Protein AF-A0A2M7D9F2-F1 (afdb_monomer)

Mean predicted aligned error: 5.34 Å

Solvent-accessible surface area (backbone atoms only — not comparable to full-atom values): 12764 Å² total; per-residue (Å²): 115,69,67,64,42,54,51,47,35,51,53,48,51,50,45,58,68,69,54,60,48,73,40,50,39,66,60,46,35,52,52,25,60,78,77,51,82,59,44,85,48,82,63,43,67,34,53,38,48,34,56,54,39,43,52,50,41,46,77,74,67,62,55,49,74,24,64,70,47,88,92,47,68,39,52,26,25,62,97,50,44,33,32,58,41,50,36,53,40,34,47,97,82,68,45,81,42,52,68,38,75,61,58,44,48,68,46,51,54,48,40,24,71,78,56,64,17,43,34,38,41,34,38,32,23,46,54,40,65,32,83,85,41,60,54,57,54,52,52,47,61,74,68,47,82,76,51,69,69,55,53,52,37,57,76,65,71,55,82,74,78,79,43,65,39,31,32,40,45,43,34,39,42,27,37,52,40,63,45,72,64,57,55,52,48,26,46,74,74,64,29,27,48,80,38,60,70,84,39,60,42,101,81,72,44,79,34,75,36,22,35,27,36,28,75,87,60,60,60,68,92,36,52,56,32,74,51,68,54,73,92,125

Radius of gyration: 18.07 Å; Cα contacts (8 Å, |Δi|>4): 416; chains: 1; bounding box: 44×48×51 Å

Structure (mmCIF, N/CA/C/O backbone):
data_AF-A0A2M7D9F2-F1
#
_entry.id   AF-A0A2M7D9F2-F1
#
loop_
_atom_site.group_PDB
_atom_site.id
_atom_site.type_symbol
_atom_site.label_atom_id
_atom_site.label_alt_id
_atom_site.label_comp_id
_atom_site.label_asym_id
_atom_site.label_entity_id
_atom_site.label_seq_id
_atom_site.pdbx_PDB_ins_code
_atom_site.Cartn_x
_atom_site.Cartn_y
_atom_site.Cartn_z
_atom_site.occupancy
_atom_site.B_iso_or_equiv
_atom_site.auth_seq_id
_atom_site.auth_comp_id
_atom_site.auth_asym_id
_atom_site.auth_atom_id
_atom_site.pdbx_PDB_model_num
ATOM 1 N N . MET A 1 1 ? -12.277 2.177 22.819 1.00 54.94 1 MET A N 1
ATOM 2 C CA . MET A 1 1 ? -12.355 2.731 21.444 1.00 54.94 1 MET A CA 1
ATOM 3 C C . MET A 1 1 ? -11.338 3.843 21.170 1.00 54.94 1 MET A C 1
ATOM 5 O O . MET A 1 1 ? -10.837 3.862 20.056 1.00 54.94 1 MET A O 1
ATOM 9 N N . ALA A 1 2 ? -10.990 4.716 22.130 1.00 61.41 2 ALA A N 1
ATOM 10 C CA . ALA A 1 2 ? -9.950 5.744 21.933 1.00 61.41 2 ALA A CA 1
ATOM 11 C C . ALA A 1 2 ? -8.564 5.197 21.492 1.00 61.41 2 ALA A C 1
ATOM 13 O O . ALA A 1 2 ? -8.038 5.724 20.514 1.00 61.41 2 ALA A O 1
ATOM 14 N N . PRO A 1 3 ? -8.037 4.082 22.054 1.00 85.00 3 PRO A N 1
ATOM 15 C CA . PRO A 1 3 ? -6.694 3.597 21.698 1.00 85.00 3 PRO A CA 1
ATOM 16 C C . PRO A 1 3 ? -6.545 3.168 20.230 1.00 85.00 3 PRO A C 1
ATOM 18 O O . PRO A 1 3 ? -5.572 3.522 19.578 1.00 85.00 3 PRO A O 1
ATOM 21 N N . LEU A 1 4 ? -7.550 2.471 19.679 1.00 90.81 4 LEU A N 1
ATOM 22 C CA . LEU A 1 4 ? -7.555 2.031 18.277 1.00 90.81 4 LEU A CA 1
ATOM 23 C C . LEU A 1 4 ? -7.483 3.213 17.309 1.00 90.81 4 LEU A C 1
ATOM 25 O O . LEU A 1 4 ? -6.714 3.201 16.352 1.00 90.81 4 LEU A O 1
ATOM 29 N N . LYS A 1 5 ? -8.329 4.223 17.532 1.00 91.50 5 LYS A N 1
ATOM 30 C CA . LYS A 1 5 ? -8.384 5.382 16.644 1.00 91.50 5 LYS A CA 1
ATOM 31 C C . LYS A 1 5 ? -7.070 6.1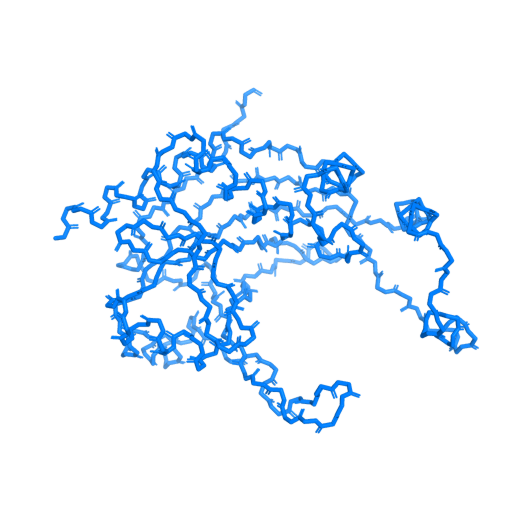59 16.708 1.00 91.50 5 LYS A C 1
ATOM 33 O O . LYS A 1 5 ? -6.518 6.469 15.662 1.00 91.50 5 LYS A O 1
ATOM 38 N N . GLU A 1 6 ? -6.549 6.407 17.906 1.00 94.75 6 GLU A N 1
ATOM 39 C CA . GLU A 1 6 ? -5.275 7.109 18.100 1.00 94.75 6 GLU A CA 1
ATOM 40 C C . GLU A 1 6 ? -4.099 6.391 17.423 1.00 94.75 6 GLU A C 1
ATOM 42 O O . GLU A 1 6 ? -3.310 7.033 16.728 1.00 94.75 6 GLU A O 1
ATOM 47 N N . GLU A 1 7 ? -4.004 5.065 17.562 1.00 95.62 7 GLU A N 1
ATOM 48 C CA . GLU A 1 7 ? -2.969 4.270 16.896 1.00 95.62 7 GLU A CA 1
ATOM 49 C C . GLU A 1 7 ? -3.060 4.374 15.370 1.00 95.62 7 GLU A C 1
ATOM 51 O O . GLU A 1 7 ? -2.068 4.687 14.707 1.00 95.62 7 GLU A O 1
ATOM 56 N N . LEU A 1 8 ? -4.246 4.150 14.798 1.00 96.81 8 LEU A N 1
ATOM 57 C CA . LEU A 1 8 ? -4.423 4.183 13.346 1.00 96.81 8 LEU A CA 1
ATOM 58 C C . LEU A 1 8 ? -4.213 5.593 12.778 1.00 96.81 8 LEU A C 1
ATOM 60 O O . LEU A 1 8 ? -3.597 5.739 11.724 1.00 96.81 8 LEU A O 1
ATOM 64 N N . GLU A 1 9 ? -4.640 6.644 13.482 1.00 96.94 9 GLU A N 1
ATOM 65 C CA . GLU A 1 9 ? -4.326 8.025 13.100 1.00 96.94 9 GLU A CA 1
ATOM 66 C C . GLU A 1 9 ? -2.817 8.296 13.136 1.00 96.94 9 GLU A C 1
ATOM 68 O O . GLU A 1 9 ? -2.288 8.963 12.243 1.00 96.94 9 GLU A O 1
ATOM 73 N N . LYS A 1 10 ? -2.098 7.766 14.133 1.00 97.56 10 LYS A N 1
ATOM 74 C CA . LYS A 1 10 ? -0.644 7.924 14.234 1.00 97.56 10 LYS A CA 1
ATOM 75 C C . LYS A 1 10 ? 0.081 7.226 13.085 1.00 97.56 10 LYS A C 1
ATOM 77 O O . LYS A 1 10 ? 0.948 7.851 12.471 1.00 97.56 10 LYS A O 1
ATOM 82 N N . ILE A 1 11 ? -0.313 5.994 12.752 1.00 97.88 11 ILE A N 1
ATOM 83 C CA . ILE A 1 11 ? 0.186 5.260 11.577 1.00 97.88 11 ILE A CA 1
ATOM 84 C C . ILE A 1 11 ? -0.031 6.099 10.314 1.00 97.88 11 ILE A C 1
ATOM 86 O O . ILE A 1 11 ? 0.911 6.359 9.565 1.00 97.88 11 ILE A O 1
ATOM 90 N N . GLY A 1 12 ? -1.256 6.588 10.112 1.00 97.94 12 GLY A N 1
ATOM 91 C CA . GLY A 1 12 ? -1.616 7.379 8.940 1.00 97.94 12 GLY A CA 1
ATOM 92 C C . GLY A 1 12 ? -0.807 8.660 8.800 1.00 97.94 12 GLY A C 1
ATOM 93 O O . GLY A 1 12 ? -0.307 8.949 7.715 1.00 97.94 12 GLY A O 1
ATOM 94 N N . ARG A 1 13 ? -0.613 9.398 9.897 1.00 98.00 13 ARG A N 1
ATOM 95 C CA . ARG A 1 13 ? 0.199 10.624 9.908 1.00 98.00 13 ARG A CA 1
ATOM 96 C C . ARG A 1 13 ? 1.662 10.357 9.576 1.00 98.00 13 ARG A C 1
ATOM 98 O O . ARG A 1 13 ? 2.234 11.112 8.798 1.00 98.00 13 ARG A O 1
ATOM 105 N N . ILE A 1 14 ? 2.255 9.295 10.122 1.00 98.12 14 ILE A N 1
ATOM 106 C CA . ILE A 1 14 ? 3.657 8.951 9.847 1.00 98.12 14 ILE A CA 1
ATOM 107 C C . ILE A 1 14 ? 3.837 8.562 8.384 1.00 98.12 14 ILE A C 1
ATOM 109 O O . ILE A 1 14 ? 4.732 9.085 7.726 1.00 98.12 14 ILE A O 1
ATOM 113 N N . LEU A 1 15 ? 2.977 7.689 7.853 1.00 98.00 15 LEU A N 1
ATOM 114 C CA . LEU A 1 15 ? 3.045 7.295 6.446 1.00 98.00 15 LEU A CA 1
ATOM 115 C C . LEU A 1 15 ? 2.843 8.505 5.527 1.00 98.00 15 LEU A C 1
ATOM 117 O O . LEU A 1 15 ? 3.608 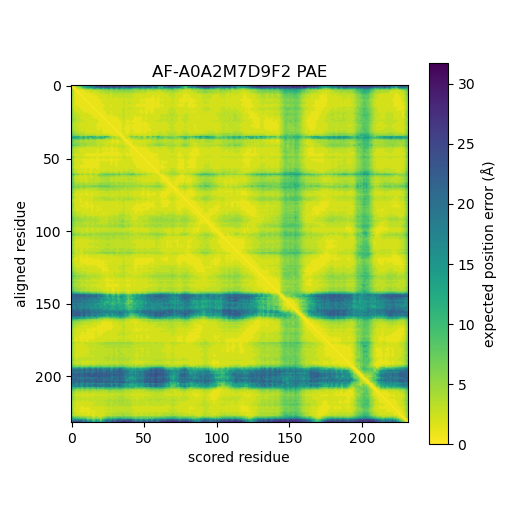8.701 4.585 1.00 98.00 15 LEU A O 1
ATOM 121 N N . LEU A 1 16 ? 1.870 9.364 5.842 1.00 97.44 16 LEU A N 1
ATOM 122 C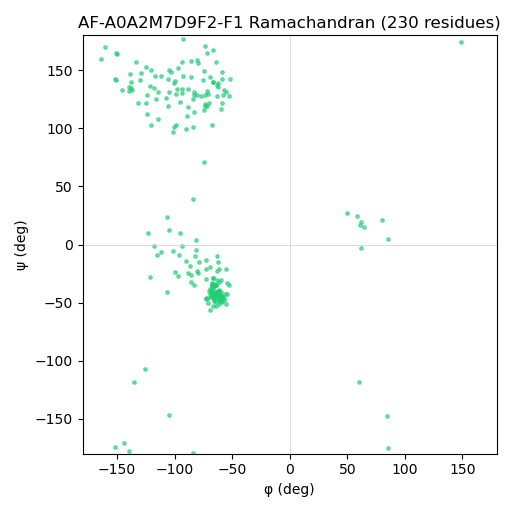 CA . LEU A 1 16 ? 1.613 10.579 5.077 1.00 97.44 16 LEU A CA 1
ATOM 123 C C . LEU A 1 16 ? 2.781 11.568 5.134 1.00 97.44 16 LEU A C 1
ATOM 125 O O . LEU A 1 16 ? 3.041 12.238 4.143 1.00 97.44 16 LEU A O 1
ATOM 129 N N . GLU A 1 17 ? 3.497 11.669 6.252 1.00 97.00 17 GLU A N 1
ATOM 130 C CA . GLU A 1 17 ? 4.692 12.507 6.382 1.00 97.00 17 GLU A CA 1
ATOM 131 C C . GLU A 1 17 ? 5.870 11.920 5.589 1.00 97.00 17 GLU A C 1
ATOM 133 O O . GLU A 1 17 ? 6.493 12.627 4.795 1.00 97.00 17 GLU A O 1
ATOM 138 N N . LYS A 1 18 ? 6.155 10.625 5.777 1.00 97.19 18 LYS A N 1
ATOM 139 C CA . LYS A 1 18 ? 7.399 9.980 5.333 1.00 97.19 18 LYS A CA 1
ATOM 140 C C . LYS A 1 18 ? 7.412 9.537 3.882 1.00 97.19 18 LYS A C 1
ATOM 142 O O . LYS A 1 18 ? 8.465 9.614 3.258 1.00 97.19 18 LYS A O 1
ATOM 147 N N . ILE A 1 19 ? 6.285 9.084 3.340 1.00 97.25 19 ILE A N 1
ATOM 148 C CA . ILE A 1 19 ? 6.231 8.637 1.946 1.00 97.25 19 ILE A CA 1
ATOM 149 C C . ILE A 1 19 ? 6.378 9.865 1.034 1.00 97.25 19 ILE A C 1
ATOM 151 O O . ILE A 1 19 ? 5.575 10.797 1.167 1.00 97.25 19 ILE A O 1
ATOM 155 N N . PRO A 1 20 ? 7.379 9.921 0.132 1.00 96.75 20 PRO A N 1
ATOM 156 C CA . PRO A 1 20 ? 7.540 11.046 -0.784 1.00 96.75 20 PRO A CA 1
ATOM 157 C C . PRO A 1 20 ? 6.304 11.231 -1.662 1.00 96.75 20 PRO A C 1
ATOM 159 O O . PRO A 1 20 ? 5.620 10.266 -1.995 1.00 96.75 20 PRO A O 1
ATOM 162 N N . LYS A 1 21 ? 6.015 12.480 -2.043 1.00 96.56 21 LYS A N 1
ATOM 163 C CA . LYS A 1 21 ? 4.892 12.770 -2.940 1.00 96.56 21 LYS A CA 1
ATOM 164 C C . LYS A 1 21 ? 5.149 12.199 -4.338 1.00 96.56 21 LYS A C 1
ATOM 166 O O . LYS A 1 21 ? 4.342 11.428 -4.834 1.00 96.56 21 LYS A O 1
ATOM 171 N N . HIS A 1 22 ? 6.295 12.524 -4.930 1.00 97.81 22 HIS A N 1
ATOM 172 C CA . HIS A 1 22 ? 6.730 11.909 -6.178 1.00 97.81 22 HIS A CA 1
ATOM 173 C C . HIS A 1 22 ? 7.524 10.637 -5.875 1.00 97.81 22 HIS A C 1
ATOM 175 O O . HIS A 1 22 ? 8.575 10.691 -5.236 1.00 97.81 22 HIS A O 1
ATOM 181 N N . LEU A 1 23 ? 7.027 9.493 -6.336 1.00 97.94 23 LEU A N 1
ATOM 182 C CA . LEU A 1 23 ? 7.706 8.205 -6.256 1.00 97.94 23 LEU A CA 1
ATOM 183 C C . LEU A 1 23 ? 8.329 7.898 -7.618 1.00 97.94 23 LEU A C 1
ATOM 185 O O . LEU A 1 23 ? 7.656 7.387 -8.517 1.00 97.94 23 LEU A O 1
ATOM 189 N N . ASN A 1 24 ? 9.618 8.198 -7.779 1.00 98.25 24 ASN A N 1
ATOM 190 C CA . ASN A 1 24 ? 10.353 7.813 -8.976 1.00 98.25 24 ASN A CA 1
ATOM 191 C C . ASN A 1 24 ? 10.642 6.306 -8.947 1.00 98.25 24 ASN A C 1
ATOM 193 O O . ASN A 1 24 ? 11.324 5.808 -8.050 1.00 98.25 24 ASN A O 1
ATOM 197 N N . GLY A 1 25 ? 10.174 5.561 -9.949 1.00 97.50 25 GLY A N 1
ATOM 198 C CA . GLY A 1 25 ? 10.284 4.105 -9.944 1.00 97.50 25 GLY A CA 1
ATOM 199 C C . GLY A 1 25 ? 11.723 3.596 -9.912 1.00 97.50 25 GLY A C 1
ATOM 200 O O . GLY A 1 25 ? 11.974 2.541 -9.329 1.00 97.50 25 GLY A O 1
ATOM 201 N N . LYS A 1 26 ? 12.687 4.312 -10.513 1.00 97.81 26 LYS A N 1
ATOM 202 C CA . LYS A 1 26 ? 14.093 3.873 -10.504 1.00 97.81 26 LYS A CA 1
ATOM 203 C C . LYS A 1 26 ? 14.686 4.027 -9.112 1.00 97.81 26 LYS A C 1
ATOM 205 O O . LYS A 1 26 ? 15.307 3.092 -8.615 1.00 97.81 26 LYS A O 1
ATOM 210 N N . GLU A 1 27 ? 14.443 5.170 -8.482 1.00 98.19 27 GLU A N 1
ATOM 211 C CA . GLU A 1 27 ? 14.897 5.464 -7.122 1.00 98.19 27 GLU A CA 1
ATOM 212 C C . GLU A 1 27 ? 14.266 4.504 -6.111 1.00 98.19 27 GLU A C 1
ATOM 214 O O . GLU A 1 27 ? 14.985 3.887 -5.330 1.00 98.19 27 GLU A O 1
ATOM 219 N N . CYS A 1 28 ? 12.951 4.273 -6.191 1.00 97.81 28 CYS A N 1
ATOM 220 C CA . CYS A 1 28 ? 12.257 3.313 -5.333 1.00 97.81 28 CYS A CA 1
ATOM 221 C C . CYS A 1 28 ? 12.809 1.888 -5.498 1.00 97.81 28 CYS A C 1
ATOM 223 O O . CYS A 1 28 ? 13.047 1.199 -4.507 1.00 97.81 28 CYS A O 1
ATOM 225 N N . VAL A 1 29 ? 13.045 1.434 -6.736 1.00 97.81 29 VAL A N 1
ATOM 226 C CA . VAL A 1 29 ? 13.622 0.104 -7.005 1.00 97.81 29 VAL A CA 1
ATOM 227 C C . VAL A 1 29 ? 15.056 -0.013 -6.490 1.00 97.81 29 VAL A C 1
ATOM 229 O O . VAL A 1 29 ? 15.407 -1.060 -5.951 1.00 97.81 29 VAL A O 1
ATOM 232 N N . LEU A 1 30 ? 15.884 1.025 -6.632 1.00 97.69 30 LEU A N 1
ATOM 233 C CA . LEU A 1 30 ? 17.244 1.028 -6.087 1.00 97.69 30 LEU A CA 1
ATOM 234 C C . LEU A 1 30 ? 17.232 1.023 -4.557 1.00 97.69 30 LEU A C 1
ATOM 236 O O . LEU A 1 30 ? 17.920 0.203 -3.954 1.00 97.69 30 LEU A O 1
ATOM 240 N N . TRP A 1 31 ? 16.370 1.832 -3.940 1.00 97.62 31 TRP A N 1
ATOM 241 C CA . TRP A 1 31 ? 16.180 1.831 -2.494 1.00 97.62 31 TRP A CA 1
ATOM 242 C C . TRP A 1 31 ? 15.775 0.442 -1.980 1.00 97.62 31 TRP A C 1
ATOM 244 O O . TRP A 1 31 ? 16.401 -0.078 -1.055 1.00 97.62 31 TRP A O 1
ATOM 254 N N . MET A 1 32 ? 14.797 -0.211 -2.627 1.00 96.88 32 MET A N 1
ATOM 255 C CA . MET A 1 32 ? 14.389 -1.583 -2.289 1.00 96.88 32 MET A CA 1
ATOM 256 C C . MET A 1 32 ? 15.483 -2.613 -2.586 1.00 96.88 32 MET A C 1
ATOM 258 O O . MET A 1 32 ? 15.535 -3.657 -1.949 1.00 96.88 32 MET A O 1
ATOM 262 N N . LYS A 1 33 ? 16.363 -2.382 -3.562 1.00 96.12 33 LYS A N 1
ATOM 263 C CA . LYS A 1 33 ? 17.485 -3.292 -3.828 1.00 96.12 33 LYS A CA 1
ATOM 264 C C . LYS A 1 33 ? 18.501 -3.285 -2.684 1.00 96.12 33 LYS A C 1
ATOM 266 O O . LYS A 1 33 ? 19.098 -4.323 -2.411 1.00 96.12 33 LYS A O 1
ATOM 271 N N . GLU A 1 34 ? 18.678 -2.142 -2.032 1.00 95.69 34 GLU A N 1
ATOM 272 C CA . GLU A 1 34 ? 19.593 -1.963 -0.901 1.00 95.69 34 GLU A CA 1
ATOM 273 C C . GLU A 1 34 ? 18.961 -2.335 0.448 1.00 95.69 34 GLU A C 1
ATOM 275 O O . GLU A 1 34 ? 19.655 -2.825 1.335 1.00 95.69 34 GLU A O 1
ATOM 280 N N . ASN A 1 35 ? 17.650 -2.124 0.608 1.00 93.25 35 ASN A N 1
ATOM 281 C CA . ASN A 1 35 ? 16.956 -2.238 1.900 1.00 93.25 35 ASN A CA 1
ATOM 282 C C . ASN A 1 35 ? 15.923 -3.375 1.962 1.00 93.25 35 ASN A C 1
ATOM 284 O O . ASN A 1 35 ? 15.386 -3.663 3.031 1.00 93.25 35 ASN A O 1
ATOM 288 N N . GLY A 1 36 ? 15.626 -4.003 0.828 1.00 86.38 36 GLY A N 1
ATOM 289 C CA . GLY A 1 36 ? 14.396 -4.748 0.596 1.00 86.38 36 GLY A CA 1
ATOM 290 C C . GLY A 1 36 ? 14.578 -6.054 -0.166 1.00 86.38 36 GLY A C 1
ATOM 291 O O . GLY A 1 36 ? 15.692 -6.466 -0.501 1.00 86.38 36 GLY A O 1
ATOM 292 N N . LYS A 1 37 ? 13.471 -6.753 -0.443 1.00 81.50 37 LYS A N 1
ATOM 293 C CA . LYS A 1 37 ? 13.515 -8.085 -1.085 1.00 81.50 37 LYS A CA 1
ATOM 294 C C . LYS A 1 37 ? 12.757 -8.148 -2.403 1.00 81.50 37 LYS A C 1
ATOM 296 O O . LYS A 1 37 ? 13.126 -8.941 -3.273 1.00 81.50 37 LYS A O 1
ATOM 301 N N . GLN A 1 38 ? 11.729 -7.323 -2.585 1.00 91.19 38 GLN A N 1
ATOM 302 C CA . GLN A 1 38 ? 10.808 -7.446 -3.721 1.00 91.19 38 GLN A CA 1
ATOM 303 C C . GLN A 1 38 ? 11.152 -6.543 -4.917 1.00 91.19 38 GLN A C 1
ATOM 305 O O . GLN A 1 38 ? 10.409 -6.502 -5.898 1.00 91.19 38 GLN A O 1
ATOM 310 N N . TRP A 1 39 ? 12.327 -5.903 -4.919 1.00 94.00 39 TRP A N 1
ATOM 311 C CA . TRP A 1 39 ? 12.779 -4.976 -5.970 1.00 94.00 39 TRP A CA 1
ATOM 312 C C . TRP A 1 39 ? 12.772 -5.551 -7.400 1.00 94.00 39 TRP A C 1
ATOM 314 O O . TRP A 1 39 ? 12.750 -4.799 -8.373 1.00 94.00 39 TRP A O 1
ATOM 324 N N . LYS A 1 40 ? 12.793 -6.882 -7.568 1.00 91.94 40 LYS A N 1
ATOM 325 C CA . LYS A 1 40 ? 12.720 -7.542 -8.887 1.00 91.94 40 LYS A CA 1
ATOM 326 C C . LYS A 1 40 ? 11.296 -7.608 -9.462 1.00 91.94 40 LYS A C 1
ATOM 328 O O . LYS A 1 40 ? 11.138 -7.901 -10.651 1.00 91.94 40 LYS A O 1
ATOM 333 N N . GLN A 1 41 ? 10.270 -7.368 -8.650 1.00 90.81 41 GLN A N 1
ATOM 334 C CA . GLN A 1 41 ? 8.867 -7.471 -9.047 1.00 90.81 41 GLN A CA 1
ATOM 335 C C . GLN A 1 41 ? 8.383 -6.223 -9.799 1.00 90.81 41 GLN A C 1
ATOM 337 O O . GLN A 1 41 ? 8.966 -5.147 -9.708 1.00 90.81 41 GLN A O 1
ATOM 342 N N . MET A 1 42 ? 7.301 -6.369 -10.572 1.00 89.69 42 MET A N 1
ATOM 343 C CA . MET A 1 42 ? 6.709 -5.253 -11.333 1.00 89.69 42 MET A CA 1
ATOM 344 C C . MET A 1 42 ? 5.819 -4.345 -10.479 1.00 89.69 42 MET A C 1
ATOM 346 O O . MET A 1 42 ? 5.593 -3.195 -10.846 1.00 89.69 42 MET A O 1
ATOM 350 N N . GLU A 1 43 ? 5.303 -4.853 -9.358 1.00 92.12 43 GLU A N 1
ATOM 351 C CA . GLU A 1 43 ? 4.417 -4.129 -8.436 1.00 92.12 43 GLU A CA 1
ATOM 352 C C . GLU A 1 43 ? 5.224 -3.275 -7.444 1.00 92.12 43 GLU A C 1
ATOM 354 O O . GLU A 1 43 ? 4.885 -3.171 -6.270 1.00 92.12 43 GLU A O 1
ATOM 359 N N . TRP A 1 44 ? 6.303 -2.652 -7.932 1.00 95.50 44 TRP A N 1
ATOM 360 C CA . TRP A 1 44 ? 7.241 -1.882 -7.119 1.00 95.50 44 TRP A CA 1
ATOM 361 C C . TRP A 1 44 ? 6.587 -0.776 -6.275 1.00 95.50 44 TRP A C 1
ATOM 363 O O . TRP A 1 44 ? 7.083 -0.581 -5.174 1.00 95.50 44 TRP A O 1
ATOM 373 N N . PRO A 1 45 ? 5.494 -0.077 -6.675 1.00 96.50 45 PRO A N 1
ATOM 374 C CA . PRO A 1 45 ? 4.903 0.935 -5.796 1.00 96.50 45 PRO A CA 1
ATOM 375 C C . PRO A 1 45 ? 4.301 0.322 -4.530 1.00 96.50 45 PRO A C 1
ATOM 377 O O . PRO A 1 45 ? 4.389 0.920 -3.466 1.00 96.50 45 PRO A O 1
ATOM 380 N N . GLY A 1 46 ? 3.723 -0.881 -4.648 1.00 96.44 46 GLY A N 1
ATOM 381 C CA . GLY A 1 46 ? 3.224 -1.649 -3.507 1.00 96.44 46 GLY A CA 1
ATOM 382 C C . GLY A 1 46 ? 4.359 -2.039 -2.577 1.00 96.44 46 GLY A C 1
ATOM 383 O O . GLY A 1 46 ? 4.327 -1.665 -1.412 1.00 96.44 46 GLY A O 1
ATOM 384 N N . PHE A 1 47 ? 5.391 -2.671 -3.140 1.00 96.56 47 PHE A N 1
ATOM 385 C CA . PHE A 1 47 ? 6.559 -3.123 -2.380 1.00 96.56 47 PHE A CA 1
ATOM 386 C C . PHE A 1 47 ? 7.411 -1.994 -1.795 1.00 96.56 47 PHE A C 1
ATOM 388 O O . PHE A 1 47 ? 8.084 -2.147 -0.788 1.00 96.56 47 PHE A O 1
ATOM 395 N N . PHE A 1 48 ? 7.428 -0.830 -2.433 1.00 97.81 48 PHE A N 1
ATOM 396 C CA . PHE A 1 48 ? 8.095 0.323 -1.855 1.00 97.81 48 PHE A CA 1
ATOM 397 C C . PHE A 1 48 ? 7.270 0.868 -0.689 1.00 97.81 48 PHE A C 1
ATOM 399 O O . PHE A 1 48 ? 7.820 1.132 0.374 1.00 97.81 48 PHE A O 1
ATOM 406 N N . PHE A 1 49 ? 5.955 1.025 -0.872 1.00 97.88 49 PHE A N 1
ATOM 407 C CA . PHE A 1 49 ? 5.070 1.548 0.166 1.00 97.88 49 PHE A CA 1
ATOM 408 C C . PHE A 1 49 ? 5.039 0.652 1.409 1.00 97.88 49 PHE A C 1
ATOM 410 O O . PHE A 1 49 ? 5.063 1.182 2.518 1.00 97.88 49 PHE A O 1
ATOM 417 N N . ASP A 1 50 ? 5.018 -0.675 1.243 1.00 95.62 50 ASP A N 1
ATOM 418 C CA . ASP A 1 50 ? 5.067 -1.613 2.366 1.00 95.62 50 ASP A CA 1
ATOM 419 C C . ASP A 1 50 ? 6.444 -1.602 3.066 1.00 95.62 50 ASP A C 1
ATOM 421 O O . ASP A 1 50 ? 6.513 -1.262 4.246 1.00 95.62 50 ASP A O 1
ATOM 425 N N . GLU A 1 51 ? 7.554 -1.853 2.366 1.00 96.06 51 GLU A N 1
ATOM 426 C CA . GLU A 1 51 ? 8.888 -1.977 2.966 1.00 96.06 51 GLU A CA 1
ATOM 427 C C . GLU A 1 51 ? 9.360 -0.640 3.568 1.00 96.06 51 GLU A C 1
ATOM 429 O O . GLU A 1 51 ? 9.823 -0.595 4.713 1.00 96.06 51 GLU A O 1
ATOM 434 N N . PHE A 1 52 ? 9.207 0.473 2.838 1.00 97.56 52 PHE A N 1
ATOM 435 C CA . PHE A 1 52 ? 9.561 1.808 3.336 1.00 97.56 52 PHE A CA 1
ATOM 436 C C . PHE A 1 52 ? 8.605 2.276 4.435 1.00 97.56 52 PHE A C 1
ATOM 438 O O . PHE A 1 52 ? 9.038 2.887 5.419 1.00 97.56 52 PHE A O 1
ATOM 445 N N . GLY A 1 53 ? 7.306 1.999 4.285 1.00 97.62 53 GLY A N 1
ATOM 446 C CA . GLY A 1 53 ? 6.282 2.371 5.255 1.00 97.62 53 GLY A CA 1
ATOM 447 C C . GLY A 1 53 ? 6.484 1.669 6.593 1.00 97.62 53 GLY A C 1
ATOM 448 O O . GLY A 1 53 ? 6.552 2.339 7.621 1.00 97.62 53 GLY A O 1
ATOM 449 N N . VAL A 1 54 ? 6.675 0.346 6.589 1.00 97.44 54 VAL A N 1
ATOM 450 C CA . VAL A 1 54 ? 6.973 -0.439 7.799 1.00 97.44 54 VAL A CA 1
ATOM 451 C C . VAL A 1 54 ? 8.253 0.055 8.465 1.00 97.44 54 VAL A C 1
ATOM 453 O O . VAL A 1 54 ? 8.248 0.305 9.670 1.00 97.44 54 VAL A O 1
ATOM 456 N N . LYS A 1 55 ? 9.331 0.264 7.695 1.00 96.75 55 LYS A N 1
ATOM 457 C CA . LYS A 1 55 ? 10.588 0.806 8.236 1.00 96.75 55 LYS A CA 1
ATOM 458 C C . LYS A 1 55 ? 10.364 2.163 8.911 1.00 96.75 55 LYS A C 1
ATOM 460 O O . LYS A 1 55 ? 10.793 2.366 10.042 1.00 96.75 55 LYS A O 1
ATOM 465 N N . SER A 1 56 ? 9.618 3.056 8.261 1.00 97.44 56 SER A N 1
ATOM 466 C CA . SER A 1 56 ? 9.280 4.378 8.799 1.00 97.44 56 SER A CA 1
ATOM 467 C C . SER A 1 56 ? 8.448 4.306 10.081 1.00 97.44 56 SER A C 1
ATOM 469 O O . SER A 1 56 ? 8.669 5.099 10.996 1.00 97.44 56 SER A O 1
ATOM 471 N N . LEU A 1 57 ? 7.491 3.376 10.160 1.00 98.00 57 LEU A N 1
ATOM 472 C CA . LEU A 1 57 ? 6.662 3.172 11.348 1.00 98.00 57 LEU A CA 1
ATOM 473 C C . LEU A 1 57 ? 7.495 2.668 12.528 1.00 98.00 57 LEU A C 1
ATOM 475 O O . LEU A 1 57 ? 7.426 3.261 13.602 1.00 98.00 57 LEU A O 1
ATOM 479 N N . ILE A 1 58 ? 8.329 1.649 12.312 1.00 96.31 58 ILE A N 1
ATOM 480 C CA . ILE A 1 58 ? 9.210 1.096 13.350 1.00 96.31 58 ILE A CA 1
ATOM 481 C C . ILE A 1 58 ? 10.197 2.164 13.853 1.00 96.31 58 ILE A C 1
ATOM 483 O O . ILE A 1 58 ? 10.408 2.293 15.054 1.00 96.31 58 ILE A O 1
ATOM 487 N N . GLU A 1 59 ? 10.767 2.979 12.960 1.00 96.31 59 GLU A N 1
ATOM 488 C CA . GLU A 1 59 ? 11.727 4.030 13.332 1.00 96.31 59 GLU A CA 1
ATOM 489 C C . GLU A 1 59 ? 11.096 5.240 14.046 1.00 96.31 59 GLU A C 1
ATOM 491 O O . GLU A 1 59 ? 11.777 5.929 14.809 1.00 96.31 59 GLU A O 1
ATOM 496 N N . LYS A 1 60 ? 9.828 5.571 13.761 1.00 96.81 60 LYS A N 1
ATOM 497 C CA . LYS A 1 60 ? 9.177 6.811 14.241 1.00 96.81 60 LYS A CA 1
ATOM 498 C C . LYS A 1 60 ? 8.071 6.596 15.260 1.00 96.81 60 LYS A C 1
ATOM 500 O O . LYS A 1 60 ? 7.547 7.582 15.787 1.00 96.81 60 LYS A O 1
ATOM 505 N N . TYR A 1 61 ? 7.697 5.353 15.521 1.00 94.06 61 TYR A N 1
ATOM 506 C CA . TYR A 1 61 ? 6.630 5.037 16.451 1.00 94.06 61 TYR A CA 1
ATOM 507 C C . TYR A 1 61 ? 7.005 3.892 17.390 1.00 94.06 61 TYR A C 1
ATOM 509 O O . TYR A 1 61 ? 7.906 4.050 18.207 1.00 94.06 61 TYR A O 1
ATOM 517 N N . LYS A 1 62 ? 6.264 2.789 17.336 1.00 91.06 62 LYS A N 1
ATOM 518 C CA . LYS A 1 62 ? 6.465 1.554 18.090 1.00 91.06 62 LYS A CA 1
ATOM 519 C C . LYS A 1 62 ? 6.079 0.386 17.181 1.00 91.06 62 LYS A C 1
ATOM 521 O O . LYS A 1 62 ? 5.852 0.601 15.996 1.00 91.06 62 LYS A O 1
ATOM 526 N N . GLY A 1 63 ? 5.997 -0.821 17.721 1.00 94.25 63 GLY A N 1
ATOM 527 C CA . GLY A 1 63 ? 5.574 -1.994 16.966 1.00 94.25 63 GLY A CA 1
ATOM 528 C C . GLY A 1 63 ? 6.696 -2.671 16.195 1.00 94.25 63 GLY A C 1
ATOM 529 O O . GLY A 1 63 ? 7.877 -2.345 16.314 1.00 94.25 63 GLY A O 1
ATOM 530 N N . GLU A 1 64 ? 6.292 -3.665 15.425 1.00 96.38 64 GLU A N 1
ATOM 531 C CA . GLU A 1 64 ? 7.174 -4.599 14.754 1.00 96.38 64 GLU A CA 1
ATOM 532 C C . GLU A 1 64 ? 6.524 -5.139 13.478 1.00 96.38 64 GLU A C 1
ATOM 534 O O . GLU A 1 64 ? 5.455 -4.700 13.040 1.00 96.38 64 GLU A O 1
ATOM 539 N N . LYS A 1 65 ? 7.202 -6.095 12.849 1.00 95.69 65 LYS A N 1
ATOM 540 C CA . LYS A 1 65 ? 6.666 -6.799 11.692 1.00 95.69 65 LYS A CA 1
ATOM 541 C C . LYS A 1 65 ? 5.403 -7.571 12.082 1.00 95.69 65 LYS A C 1
ATOM 543 O O . LYS A 1 65 ? 5.392 -8.266 13.092 1.00 95.69 65 LYS A O 1
ATOM 548 N N . GLY A 1 66 ? 4.372 -7.487 11.246 1.00 96.25 66 GLY A N 1
ATOM 549 C CA . GLY A 1 66 ? 3.107 -8.167 11.497 1.00 96.25 66 GLY A CA 1
ATOM 550 C C . GLY A 1 66 ? 3.186 -9.704 11.453 1.00 96.25 66 GLY A C 1
ATOM 551 O O . GLY A 1 66 ? 4.175 -10.299 10.998 1.00 96.25 66 GLY A O 1
ATOM 552 N N . PRO A 1 67 ? 2.122 -10.375 11.925 1.00 96.50 67 PRO A N 1
ATOM 553 C CA . PRO A 1 67 ? 2.076 -11.824 12.035 1.00 96.50 67 PRO A CA 1
ATOM 554 C C . PRO A 1 67 ? 1.967 -12.498 10.664 1.00 96.50 67 PRO A C 1
ATOM 556 O O . PRO A 1 67 ? 1.639 -11.885 9.646 1.00 96.50 67 PRO A O 1
ATOM 559 N N . SER A 1 68 ? 2.231 -13.803 10.636 1.00 94.88 68 SER A N 1
ATOM 560 C CA . SER A 1 68 ? 2.110 -14.627 9.430 1.00 94.88 68 SER A CA 1
ATOM 561 C C . SER A 1 68 ? 1.002 -15.662 9.590 1.00 94.88 68 SER A C 1
ATOM 563 O O . SER A 1 68 ? 0.974 -16.403 10.568 1.00 94.88 68 SER A O 1
ATOM 565 N N . VAL A 1 69 ? 0.116 -15.756 8.599 1.00 90.38 69 VAL A N 1
ATOM 566 C CA . VAL A 1 69 ? -0.925 -16.785 8.505 1.00 90.38 69 VAL A CA 1
ATOM 567 C C . VAL A 1 69 ? -0.722 -17.570 7.212 1.00 90.38 69 VAL A C 1
ATOM 569 O O . VAL A 1 69 ? -1.050 -17.120 6.111 1.00 90.38 69 VAL A O 1
ATOM 572 N N . GLY A 1 70 ? -0.163 -18.775 7.337 1.00 87.19 70 GLY A N 1
ATOM 573 C CA . GLY A 1 70 ? 0.246 -19.572 6.181 1.00 87.19 70 GLY A CA 1
ATOM 574 C C . GLY A 1 70 ? 1.297 -18.834 5.347 1.00 87.19 70 GLY A C 1
ATOM 575 O O . GLY A 1 70 ? 2.373 -18.527 5.845 1.00 87.19 70 GLY A O 1
ATOM 576 N N . ASN A 1 71 ? 0.972 -18.533 4.085 1.00 86.06 71 ASN A N 1
ATOM 577 C CA . ASN A 1 71 ? 1.858 -17.802 3.167 1.00 86.06 71 ASN A CA 1
ATOM 578 C C . ASN A 1 71 ? 1.603 -16.284 3.147 1.00 86.06 71 ASN A C 1
ATOM 580 O O . ASN A 1 71 ? 2.255 -15.570 2.387 1.00 86.06 71 ASN A O 1
ATOM 584 N N . THR A 1 72 ? 0.627 -15.792 3.915 1.00 88.62 72 THR A N 1
ATOM 585 C CA . THR A 1 72 ? 0.331 -14.361 4.016 1.00 88.62 72 THR A CA 1
ATOM 586 C C . THR A 1 72 ? 1.053 -13.794 5.224 1.00 88.62 72 THR A C 1
ATOM 588 O O . THR A 1 72 ? 0.848 -14.258 6.341 1.00 88.62 72 THR A O 1
ATOM 591 N N . ILE A 1 73 ? 1.889 -12.792 4.986 1.00 93.38 73 ILE A N 1
ATOM 592 C CA . ILE A 1 73 ? 2.569 -12.020 6.021 1.00 93.38 73 ILE A CA 1
ATOM 593 C C . ILE A 1 73 ? 1.893 -10.654 6.041 1.00 93.38 73 ILE A C 1
ATOM 595 O O . ILE A 1 73 ? 1.776 -10.039 4.984 1.00 93.38 73 ILE A O 1
ATOM 599 N N . PHE A 1 74 ? 1.426 -10.228 7.210 1.00 96.38 74 PHE A N 1
ATOM 600 C CA . PHE A 1 74 ? 0.896 -8.885 7.415 1.00 96.38 74 PHE A CA 1
ATOM 601 C C . PHE A 1 74 ? 2.052 -7.940 7.745 1.00 96.38 74 PHE A C 1
ATOM 603 O O . PHE A 1 74 ? 3.022 -8.340 8.391 1.00 96.38 74 PHE A O 1
ATOM 610 N N . ASP A 1 75 ? 1.973 -6.705 7.265 1.00 97.38 75 ASP A N 1
ATOM 611 C CA . ASP A 1 75 ? 3.155 -5.843 7.185 1.00 97.38 75 ASP A CA 1
ATOM 612 C C . ASP A 1 75 ? 3.622 -5.326 8.551 1.00 97.38 75 ASP A C 1
ATOM 614 O O . ASP A 1 75 ? 4.809 -5.412 8.878 1.00 97.38 75 ASP A O 1
ATOM 618 N N . TYR A 1 76 ? 2.695 -4.847 9.381 1.00 98.00 76 TYR A N 1
ATOM 619 C CA . TYR A 1 76 ? 3.004 -4.181 10.643 1.00 98.00 76 TYR A CA 1
ATOM 620 C C . TYR A 1 76 ? 2.047 -4.606 11.761 1.00 98.00 76 TYR A C 1
ATOM 622 O O . TYR A 1 76 ? 0.860 -4.853 11.535 1.00 98.00 76 TYR A O 1
ATOM 630 N N . GLN A 1 77 ? 2.557 -4.663 12.987 1.00 96.81 77 GLN A N 1
ATOM 631 C CA . GLN A 1 77 ? 1.745 -4.828 14.184 1.00 96.81 77 GLN A CA 1
ATOM 632 C C . GLN A 1 77 ? 2.265 -3.938 15.312 1.00 96.81 77 GLN A C 1
ATOM 634 O O . GLN A 1 77 ? 3.461 -3.891 15.590 1.00 96.81 77 GLN A O 1
ATOM 639 N N . ASN A 1 78 ? 1.338 -3.278 16.000 1.00 95.25 78 ASN A N 1
ATOM 640 C CA . ASN A 1 78 ? 1.558 -2.762 17.346 1.00 95.25 78 ASN A CA 1
ATOM 641 C C . ASN A 1 78 ? 0.443 -3.296 18.267 1.00 95.25 78 ASN A C 1
ATOM 643 O O . ASN A 1 78 ? 0.445 -4.498 18.527 1.00 95.25 78 ASN A O 1
ATOM 647 N N . ASP A 1 79 ? -0.533 -2.492 18.708 1.00 94.50 79 ASP A N 1
ATOM 648 C CA . ASP A 1 79 ? -1.643 -3.024 19.510 1.00 94.50 79 ASP A CA 1
ATOM 649 C C . ASP A 1 79 ? -2.669 -3.692 18.578 1.00 94.50 79 ASP A C 1
ATOM 651 O O . ASP A 1 79 ? -3.359 -4.629 18.977 1.00 94.50 79 ASP A O 1
ATOM 655 N N . PHE A 1 80 ? -2.694 -3.281 17.302 1.00 95.12 80 PHE A N 1
ATOM 656 C CA . PHE A 1 80 ? -3.458 -3.927 16.237 1.00 95.12 80 PHE A CA 1
ATOM 657 C C . PHE A 1 80 ? -2.575 -4.312 15.046 1.00 95.12 80 PHE A C 1
ATOM 659 O O . PHE A 1 80 ? -1.560 -3.676 14.747 1.00 95.12 80 PHE A O 1
ATOM 666 N N . VAL A 1 81 ? -2.998 -5.353 14.327 1.00 97.62 81 VAL A N 1
ATOM 667 C CA . VAL A 1 81 ? -2.405 -5.734 13.040 1.00 97.62 81 VAL A CA 1
ATOM 668 C C . VAL A 1 81 ? -2.845 -4.730 11.978 1.00 97.62 81 VAL A C 1
ATOM 670 O O . VAL A 1 81 ? -4.041 -4.478 11.821 1.00 97.62 81 VAL A O 1
ATOM 673 N N . CYS A 1 82 ? -1.892 -4.176 11.231 1.00 97.94 82 CYS A N 1
ATOM 674 C CA . CYS A 1 82 ? -2.142 -3.247 10.136 1.00 97.94 82 CYS A CA 1
ATOM 675 C C . CYS A 1 82 ? -1.352 -3.662 8.892 1.00 97.94 82 CYS A C 1
ATOM 677 O O . CYS A 1 82 ? -0.126 -3.760 8.901 1.00 97.94 82 CYS A O 1
ATOM 679 N N . ASP A 1 83 ? -2.076 -3.902 7.810 1.00 98.06 83 ASP A N 1
ATOM 680 C CA . ASP A 1 83 ? -1.533 -4.303 6.522 1.00 98.06 83 ASP A CA 1
ATOM 681 C C . ASP A 1 83 ? -1.423 -3.085 5.603 1.00 98.06 83 ASP A C 1
ATOM 683 O O . ASP A 1 83 ? -2.381 -2.320 5.453 1.00 98.06 83 ASP A O 1
ATOM 687 N N . LEU A 1 84 ? -0.261 -2.881 4.993 1.00 98.31 84 LEU A N 1
ATOM 688 C CA . LEU A 1 84 ? -0.004 -1.747 4.120 1.00 98.31 84 LEU A CA 1
ATOM 689 C C . LEU A 1 84 ? -0.298 -2.153 2.676 1.00 98.31 84 LEU A C 1
ATOM 691 O O . LEU A 1 84 ? 0.079 -3.216 2.181 1.00 98.31 84 LEU A O 1
ATOM 695 N N . LYS A 1 85 ? -1.021 -1.287 1.969 1.00 97.75 85 LYS A N 1
ATOM 696 C CA . LYS A 1 85 ? -1.381 -1.510 0.570 1.00 97.75 85 LYS A CA 1
ATOM 697 C C . LYS A 1 85 ? -1.221 -0.221 -0.208 1.00 97.75 85 LYS A C 1
ATOM 699 O O . LYS A 1 85 ? -1.681 0.824 0.227 1.00 97.75 85 LYS A O 1
ATOM 704 N N . PHE A 1 86 ? -0.614 -0.298 -1.385 1.00 97.81 86 PHE A N 1
ATOM 705 C CA . PHE A 1 86 ? -0.628 0.808 -2.335 1.00 97.81 86 PHE A CA 1
ATOM 706 C C . PHE A 1 86 ? -1.586 0.496 -3.475 1.00 97.81 86 PHE A C 1
ATOM 708 O O . PHE A 1 86 ? -1.516 -0.574 -4.086 1.00 97.81 86 PHE A O 1
ATOM 715 N N . HIS A 1 87 ? -2.452 1.447 -3.800 1.00 97.81 87 HIS A N 1
ATOM 716 C CA . HIS A 1 87 ? -3.411 1.325 -4.882 1.00 97.81 87 HIS A CA 1
ATOM 717 C C . HIS A 1 87 ? -3.266 2.469 -5.879 1.00 97.81 87 HIS A C 1
ATOM 719 O O . HIS A 1 87 ? -3.282 3.645 -5.519 1.00 97.81 87 HIS A O 1
ATOM 725 N N . SER A 1 88 ? -3.150 2.104 -7.157 1.00 97.38 88 SER A N 1
ATOM 726 C CA . SER A 1 88 ? -3.112 3.086 -8.235 1.00 97.38 88 SER A CA 1
ATOM 727 C C . SER A 1 88 ? -4.520 3.486 -8.647 1.00 97.38 88 SER A C 1
ATOM 729 O O . SER A 1 88 ? -5.321 2.634 -9.033 1.00 97.38 88 SER A O 1
ATOM 731 N N . LEU A 1 89 ? -4.780 4.789 -8.610 1.00 97.81 89 LEU A N 1
ATOM 732 C CA . LEU A 1 89 ? -6.077 5.399 -8.888 1.00 97.81 89 LEU A CA 1
ATOM 733 C C . LEU A 1 89 ? -6.454 5.387 -10.373 1.00 97.81 89 LEU A C 1
ATOM 735 O 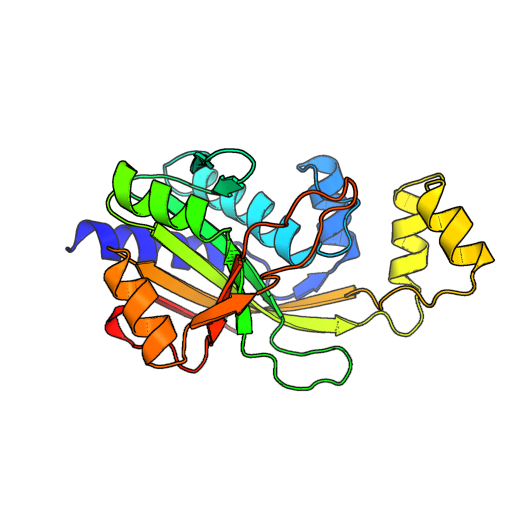O . LEU A 1 89 ? -7.619 5.607 -10.702 1.00 97.81 89 LEU A O 1
ATOM 739 N N . ASN A 1 90 ? -5.500 5.102 -11.258 1.00 97.38 90 ASN A N 1
ATOM 740 C CA . ASN A 1 90 ? -5.690 5.015 -12.698 1.00 97.38 90 ASN A CA 1
ATOM 741 C C . ASN A 1 90 ? -5.133 3.710 -13.294 1.00 97.38 90 ASN A C 1
ATOM 743 O O . ASN A 1 90 ? -4.123 3.148 -12.847 1.00 97.38 90 ASN A O 1
ATOM 747 N N . ASP A 1 91 ? -5.786 3.236 -14.353 1.00 94.75 91 ASP A N 1
ATOM 748 C CA . ASP A 1 91 ? -5.226 2.223 -15.245 1.00 94.75 91 ASP A CA 1
ATOM 749 C C . ASP A 1 91 ? -4.316 2.853 -16.323 1.00 94.75 91 ASP A C 1
ATOM 751 O O . ASP A 1 91 ? -4.123 4.067 -16.384 1.00 94.75 91 ASP A O 1
ATOM 755 N N . LYS A 1 92 ? -3.753 2.013 -17.200 1.00 93.06 92 LYS A N 1
ATOM 756 C CA . LYS A 1 92 ? -2.888 2.443 -18.317 1.00 93.06 92 LYS A CA 1
ATOM 757 C C . LYS A 1 92 ? -3.578 3.352 -19.344 1.00 93.06 92 LYS A C 1
ATOM 759 O O . LYS A 1 92 ? -2.900 3.913 -20.190 1.00 93.06 92 LYS A O 1
ATOM 764 N N . ASN A 1 93 ? -4.905 3.428 -19.326 1.00 94.19 93 ASN A N 1
ATOM 765 C CA . ASN A 1 93 ? -5.711 4.254 -20.218 1.00 94.19 93 ASN A CA 1
ATOM 766 C C . ASN A 1 93 ? -6.257 5.491 -19.479 1.00 94.19 93 ASN A C 1
ATOM 768 O O . ASN A 1 93 ? -7.153 6.153 -19.993 1.00 94.19 93 ASN A O 1
ATOM 772 N N . ASN A 1 94 ? -5.744 5.790 -18.279 1.00 93.81 94 ASN A N 1
ATOM 773 C CA . ASN A 1 94 ? -6.210 6.857 -17.393 1.00 93.81 94 ASN A CA 1
ATOM 774 C C . ASN A 1 94 ? -7.661 6.714 -16.903 1.00 93.81 94 ASN A C 1
ATOM 776 O O . ASN A 1 94 ? -8.238 7.678 -16.401 1.00 93.81 94 ASN A O 1
ATOM 780 N N . ASN A 1 95 ? -8.248 5.515 -16.968 1.00 96.38 95 ASN A N 1
ATOM 781 C CA . ASN A 1 95 ? -9.550 5.276 -16.351 1.00 96.38 95 ASN A CA 1
ATOM 782 C C . ASN A 1 95 ? -9.405 5.170 -14.834 1.00 96.38 95 ASN A C 1
ATOM 784 O O . ASN A 1 95 ? -8.467 4.535 -14.342 1.00 96.38 95 ASN A O 1
ATOM 788 N N . ARG A 1 96 ? -10.377 5.717 -14.094 1.00 95.75 96 ARG A N 1
ATOM 789 C CA . ARG A 1 96 ? -10.455 5.585 -12.634 1.00 95.75 96 ARG A CA 1
ATOM 790 C C . ARG A 1 96 ? -10.515 4.111 -12.233 1.00 95.75 96 ARG A C 1
ATOM 792 O O . ARG A 1 96 ? -11.370 3.359 -12.695 1.00 95.75 96 ARG A O 1
ATOM 799 N N . ASN A 1 97 ? -9.644 3.727 -11.311 1.00 95.19 97 ASN A N 1
ATOM 800 C CA . ASN A 1 97 ? -9.651 2.427 -10.667 1.00 95.19 97 ASN A CA 1
ATOM 801 C C . ASN A 1 97 ? -9.971 2.600 -9.180 1.00 95.19 97 ASN A C 1
ATOM 803 O O . ASN A 1 97 ? -9.136 3.076 -8.415 1.00 95.19 97 ASN A O 1
ATOM 807 N N . SER A 1 98 ? -11.170 2.200 -8.765 1.00 96.25 98 SER A N 1
ATOM 808 C CA . SER A 1 98 ? -11.626 2.340 -7.374 1.00 96.25 98 SER A CA 1
ATOM 809 C C . SER A 1 98 ? -11.426 1.079 -6.532 1.00 96.25 98 SER A C 1
ATOM 811 O O . SER A 1 98 ? -11.643 1.113 -5.325 1.00 96.25 98 SER A O 1
ATOM 813 N N . TRP A 1 99 ? -11.053 -0.051 -7.138 1.00 97.19 99 TRP A N 1
ATOM 814 C CA . TRP A 1 99 ? -10.998 -1.337 -6.443 1.00 97.19 99 TRP A CA 1
ATOM 815 C C . TRP A 1 99 ? -9.569 -1.694 -6.034 1.00 97.19 99 TRP A C 1
ATOM 817 O O . TRP A 1 99 ? -8.784 -2.184 -6.846 1.00 97.19 99 TRP A O 1
ATOM 827 N N . ALA A 1 100 ? -9.248 -1.487 -4.757 1.00 96.56 100 ALA A N 1
ATOM 828 C CA . ALA A 1 100 ? -7.967 -1.865 -4.172 1.00 96.56 100 ALA A CA 1
ATOM 829 C C . ALA A 1 100 ? -7.972 -3.343 -3.770 1.00 96.56 100 ALA A C 1
ATOM 831 O O . ALA A 1 100 ? -8.874 -3.797 -3.069 1.00 96.56 100 ALA A O 1
ATOM 832 N N . ILE A 1 101 ? -6.967 -4.103 -4.211 1.00 94.69 101 ILE A N 1
ATOM 833 C CA . ILE A 1 101 ? -6.794 -5.514 -3.838 1.00 94.69 101 ILE A CA 1
ATOM 834 C C . ILE A 1 101 ? -6.140 -5.588 -2.456 1.00 94.69 101 ILE A C 1
ATOM 836 O O . ILE A 1 101 ? -5.087 -4.994 -2.243 1.00 94.69 101 ILE A O 1
ATOM 840 N N . LEU A 1 102 ? -6.739 -6.353 -1.543 1.00 93.69 102 LEU A N 1
ATOM 841 C CA . LEU A 1 102 ? -6.213 -6.616 -0.203 1.00 93.69 102 LEU A CA 1
ATOM 842 C C . LEU A 1 102 ? -5.632 -8.045 -0.128 1.00 93.69 102 LEU A C 1
ATOM 844 O O . LEU A 1 102 ? -5.078 -8.569 -1.104 1.00 93.69 102 LEU A O 1
ATOM 848 N N . ASN A 1 103 ? -5.740 -8.682 1.037 1.00 91.75 103 ASN A N 1
ATOM 849 C CA . ASN A 1 103 ? -5.191 -10.007 1.314 1.00 91.75 103 ASN A CA 1
ATOM 850 C C . ASN A 1 103 ? -6.183 -11.157 1.065 1.00 91.75 103 ASN A C 1
ATOM 852 O O . ASN A 1 103 ? -7.336 -10.965 0.667 1.00 91.75 103 ASN A O 1
ATOM 856 N N . ASP A 1 104 ? -5.669 -12.376 1.251 1.00 90.50 104 ASP A N 1
ATOM 857 C CA . ASP A 1 104 ? -6.428 -13.627 1.255 1.00 90.50 104 ASP A CA 1
ATOM 858 C C . ASP A 1 104 ? -7.537 -13.600 2.316 1.00 90.50 104 ASP A C 1
ATOM 860 O O . ASP A 1 104 ? -7.284 -13.246 3.468 1.00 90.50 104 ASP A O 1
ATOM 864 N N . LEU A 1 105 ? -8.753 -14.000 1.937 1.00 90.50 105 LEU A N 1
ATOM 865 C CA . LEU A 1 105 ? -9.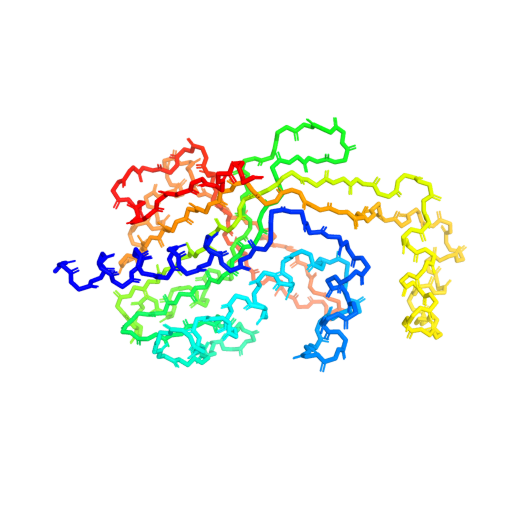912 -13.974 2.832 1.00 90.50 105 LEU A CA 1
ATOM 866 C C . LEU A 1 105 ? -9.714 -14.873 4.059 1.00 90.50 105 LEU A C 1
ATOM 868 O O . LEU A 1 105 ? -10.078 -14.482 5.165 1.00 90.50 105 LEU A O 1
ATOM 872 N N . GLU A 1 106 ? -9.106 -16.050 3.886 1.00 90.75 106 GLU A N 1
ATOM 873 C CA . GLU A 1 106 ? -8.860 -16.966 5.006 1.00 90.75 106 GLU A CA 1
ATOM 874 C C . GLU A 1 106 ? -7.796 -16.418 5.965 1.00 90.75 106 GLU A C 1
ATOM 876 O O . GLU A 1 106 ? -7.953 -16.517 7.182 1.00 90.75 106 GLU A O 1
ATOM 881 N N . ALA A 1 107 ? -6.743 -15.779 5.442 1.00 93.75 107 ALA A N 1
ATOM 882 C CA . ALA A 1 107 ? -5.758 -15.096 6.278 1.00 93.75 107 ALA A CA 1
ATOM 883 C C . ALA A 1 107 ? -6.390 -13.946 7.081 1.00 93.75 107 ALA A C 1
ATOM 885 O O . ALA A 1 107 ? -6.150 -13.835 8.280 1.00 93.75 107 ALA A O 1
ATOM 886 N N . ILE A 1 108 ? -7.246 -13.135 6.449 1.00 94.69 108 ILE A N 1
ATOM 887 C CA . ILE A 1 108 ? -7.984 -12.046 7.111 1.00 94.69 108 ILE A CA 1
ATOM 888 C C . ILE A 1 108 ? -8.893 -12.588 8.213 1.00 94.69 108 ILE A C 1
ATOM 890 O O . ILE A 1 108 ? -8.864 -12.087 9.335 1.00 94.69 108 ILE A O 1
ATOM 894 N N . LYS A 1 109 ? -9.659 -13.644 7.915 1.00 95.00 109 LYS A N 1
ATOM 895 C CA . LYS A 1 109 ? -10.518 -14.318 8.893 1.00 95.00 109 LYS A CA 1
ATOM 896 C C . LYS A 1 109 ? -9.728 -14.755 10.120 1.00 95.00 109 LYS A C 1
ATOM 898 O O . LYS A 1 109 ? -10.203 -14.591 11.241 1.00 95.00 109 LYS A O 1
ATOM 903 N N . ARG A 1 110 ? -8.527 -15.298 9.910 1.00 96.12 110 ARG A N 1
ATOM 904 C CA . ARG A 1 110 ? -7.674 -15.743 11.008 1.00 96.12 110 ARG A CA 1
ATOM 905 C C . ARG A 1 110 ? -7.123 -14.582 11.829 1.00 96.12 110 ARG A C 1
ATOM 907 O O . ARG A 1 110 ? -7.179 -14.658 13.047 1.00 96.12 110 ARG A O 1
ATOM 914 N N . ILE A 1 111 ? -6.674 -13.500 11.189 1.00 96.75 111 ILE A N 1
ATOM 915 C CA . ILE A 1 111 ? -6.231 -12.300 11.914 1.00 96.75 111 ILE A CA 1
ATOM 916 C C . ILE A 1 111 ? -7.357 -11.710 12.757 1.00 96.75 111 ILE A C 1
ATOM 918 O O . ILE A 1 111 ? -7.143 -11.414 13.924 1.00 96.75 111 ILE A O 1
ATOM 922 N N . ILE A 1 112 ? -8.567 -11.591 12.211 1.00 96.75 112 ILE A N 1
ATOM 923 C CA . ILE A 1 112 ? -9.714 -11.074 12.967 1.00 96.75 112 ILE A CA 1
ATOM 924 C C . ILE A 1 112 ? -10.005 -11.945 14.198 1.00 96.75 112 ILE A C 1
ATOM 926 O O . ILE A 1 112 ? -10.286 -11.412 15.269 1.00 96.75 112 ILE A O 1
ATOM 930 N N . ALA A 1 113 ? -9.923 -13.271 14.058 1.00 96.31 113 ALA A N 1
ATOM 931 C CA . ALA A 1 113 ? -10.155 -14.196 15.163 1.00 96.31 113 ALA A CA 1
ATOM 932 C C . ALA A 1 113 ? -9.058 -14.121 16.240 1.00 96.31 113 ALA A C 1
ATOM 934 O O . ALA A 1 113 ? -9.381 -14.065 17.424 1.00 96.31 113 ALA A O 1
ATOM 935 N N . ASP A 1 114 ? -7.788 -14.100 15.829 1.00 95.75 114 ASP A N 1
ATOM 936 C CA . ASP A 1 114 ? -6.639 -14.217 16.735 1.00 95.75 114 ASP A CA 1
ATOM 937 C C . ASP A 1 114 ? -6.215 -12.857 17.337 1.00 95.75 114 ASP A C 1
ATOM 939 O O . ASP A 1 114 ? -5.661 -12.818 18.431 1.00 95.75 114 ASP A O 1
ATOM 943 N N . TYR A 1 115 ? -6.491 -11.743 16.645 1.00 94.75 115 TYR A N 1
ATOM 944 C CA . TYR A 1 115 ? -6.042 -10.384 17.004 1.00 94.75 115 TYR A CA 1
ATOM 945 C C . TYR A 1 115 ? -7.192 -9.381 17.177 1.00 94.75 115 TYR A C 1
ATOM 947 O O . TYR A 1 115 ? -6.959 -8.179 17.294 1.00 94.75 115 TYR A O 1
ATOM 955 N N . HIS A 1 116 ? -8.442 -9.854 17.196 1.00 93.69 116 HIS A N 1
ATOM 956 C CA . HIS A 1 116 ? -9.642 -9.040 17.437 1.00 93.69 116 HIS A CA 1
ATOM 957 C C . HIS A 1 116 ? -9.852 -7.877 16.451 1.00 93.69 116 HIS A C 1
ATOM 959 O O . HIS A 1 116 ? -10.520 -6.890 16.767 1.00 93.69 116 HIS A O 1
ATOM 965 N N . GLY A 1 117 ? -9.298 -7.994 15.245 1.00 95.88 117 GLY A N 1
ATOM 966 C CA . GLY A 1 117 ? -9.510 -7.049 14.158 1.00 95.88 117 GLY A CA 1
ATOM 967 C C . GLY A 1 117 ? -8.307 -6.919 13.235 1.00 95.88 117 GLY A C 1
ATOM 968 O O . GLY A 1 117 ? -7.247 -7.500 13.465 1.00 95.88 117 GLY A O 1
ATOM 969 N N . ILE A 1 118 ? -8.488 -6.157 12.160 1.00 97.81 118 ILE A N 1
ATOM 970 C CA . ILE A 1 118 ? -7.440 -5.876 11.181 1.00 97.81 118 ILE A CA 1
ATOM 971 C C . ILE A 1 118 ? -7.576 -4.470 10.601 1.00 97.81 118 ILE A C 1
ATOM 973 O O . ILE A 1 118 ? -8.656 -4.057 10.169 1.00 97.81 118 ILE A O 1
ATOM 977 N N . GLY A 1 119 ? -6.451 -3.761 10.554 1.00 98.06 119 GLY A N 1
ATOM 978 C CA . GLY A 1 119 ? -6.280 -2.505 9.840 1.00 98.06 119 GLY A CA 1
ATOM 979 C C . GLY A 1 119 ? -5.748 -2.705 8.423 1.00 98.06 119 GLY A C 1
ATOM 980 O O . GLY A 1 119 ? -4.908 -3.570 8.1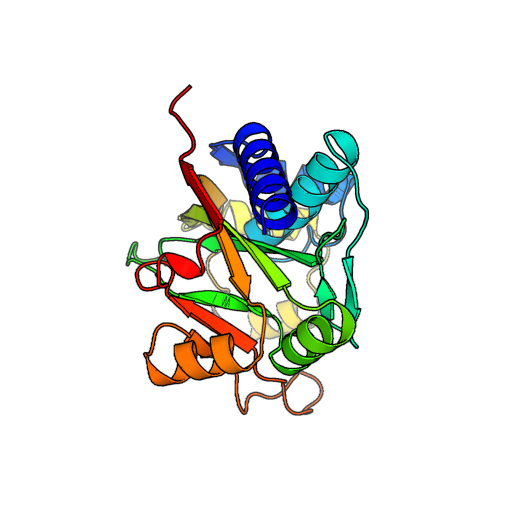82 1.00 98.06 119 GLY A O 1
ATOM 981 N N . PHE A 1 120 ? -6.197 -1.865 7.494 1.00 98.50 120 PHE A N 1
ATOM 982 C CA . PHE A 1 120 ? -5.594 -1.716 6.170 1.00 98.50 120 PHE A CA 1
ATOM 983 C C . PHE A 1 120 ? -5.216 -0.258 5.950 1.00 98.50 120 PHE A C 1
ATOM 985 O O . PHE A 1 120 ? -6.101 0.591 5.823 1.00 98.50 120 PHE A O 1
ATOM 992 N N . ALA A 1 121 ? -3.919 0.031 5.886 1.00 98.50 121 ALA A N 1
ATOM 993 C CA . ALA A 1 121 ? -3.398 1.341 5.527 1.00 98.50 121 ALA A CA 1
ATOM 994 C C . ALA A 1 121 ? -3.187 1.415 4.013 1.00 98.50 121 ALA A C 1
ATOM 996 O O . ALA A 1 121 ? -2.199 0.911 3.479 1.00 98.50 121 ALA A O 1
ATOM 997 N N . ILE A 1 122 ? -4.145 2.027 3.315 1.00 98.69 122 ILE A N 1
ATOM 998 C CA . ILE A 1 122 ? -4.182 2.069 1.855 1.00 98.69 122 ILE A CA 1
ATOM 999 C C . ILE A 1 122 ? -3.631 3.409 1.371 1.00 98.69 122 ILE A C 1
ATOM 1001 O O . ILE A 1 122 ? -4.325 4.426 1.420 1.00 98.69 122 ILE A O 1
ATOM 1005 N N . GLY A 1 123 ? -2.387 3.410 0.898 1.00 98.44 123 GLY A N 1
ATOM 1006 C CA . GLY A 1 123 ? -1.815 4.515 0.141 1.00 98.44 123 GLY A CA 1
ATOM 1007 C C . GLY A 1 123 ? -2.428 4.595 -1.256 1.00 98.44 123 GLY A C 1
ATOM 1008 O O . GLY A 1 123 ? -2.545 3.588 -1.955 1.00 98.44 123 GLY A O 1
ATOM 1009 N N . LEU A 1 124 ? -2.833 5.793 -1.659 1.00 98.50 124 LEU A N 1
ATOM 1010 C CA . LEU A 1 124 ? -3.510 6.078 -2.918 1.00 98.50 124 LEU A CA 1
ATOM 1011 C C . LEU A 1 124 ? -2.656 7.027 -3.751 1.00 98.50 124 LEU A C 1
ATOM 1013 O O . LEU A 1 124 ? -2.161 8.036 -3.243 1.00 98.50 124 LEU A O 1
ATOM 1017 N N . GLY A 1 125 ? -2.508 6.722 -5.035 1.00 97.88 125 GLY A N 1
ATOM 1018 C CA . GLY A 1 125 ? -1.773 7.592 -5.941 1.00 97.88 125 GLY A CA 1
ATOM 1019 C C . GLY A 1 125 ? -2.024 7.315 -7.413 1.00 97.88 125 GLY A C 1
ATOM 1020 O O . GLY A 1 125 ? -2.457 6.224 -7.791 1.00 97.88 125 GLY A O 1
ATOM 1021 N N . THR A 1 126 ? -1.736 8.295 -8.257 1.00 98.06 126 THR A N 1
ATOM 1022 C CA . THR A 1 126 ? -1.815 8.160 -9.715 1.00 98.06 126 THR A CA 1
ATOM 1023 C C . THR A 1 126 ? -0.490 7.640 -10.257 1.00 98.06 126 THR A C 1
ATOM 1025 O O . THR A 1 126 ? 0.577 8.100 -9.868 1.00 98.06 126 THR A O 1
ATOM 1028 N N . ALA A 1 127 ? -0.544 6.647 -11.140 1.00 97.75 127 ALA A N 1
ATOM 1029 C CA . ALA A 1 127 ? 0.621 6.034 -11.758 1.00 97.75 127 ALA A CA 1
ATOM 1030 C C . ALA A 1 127 ? 0.866 6.574 -13.168 1.00 97.75 127 ALA A C 1
ATOM 1032 O O . ALA A 1 127 ? -0.060 6.696 -13.972 1.00 97.75 127 ALA A O 1
ATOM 1033 N N . GLU A 1 128 ? 2.134 6.783 -13.498 1.00 97.62 128 GLU A N 1
ATOM 1034 C CA . GLU A 1 128 ? 2.588 7.042 -14.858 1.00 97.62 128 GLU A CA 1
ATOM 1035 C C . GLU A 1 128 ? 3.116 5.745 -15.479 1.00 97.62 128 GLU A C 1
ATOM 1037 O O . GLU A 1 128 ? 3.877 5.003 -14.848 1.00 97.62 128 GLU A O 1
ATOM 1042 N N . TYR A 1 129 ? 2.718 5.448 -16.716 1.00 96.62 129 TYR A N 1
ATOM 1043 C CA . TYR A 1 129 ? 3.058 4.190 -17.381 1.00 96.62 129 TYR A CA 1
ATOM 1044 C C . TYR A 1 129 ? 4.215 4.357 -18.373 1.00 96.62 129 TYR A C 1
ATOM 1046 O O . TYR A 1 129 ? 4.277 5.305 -19.145 1.00 96.62 129 TYR A O 1
ATOM 1054 N N . ASP A 1 130 ? 5.103 3.367 -18.371 1.00 95.69 130 ASP A N 1
ATOM 1055 C CA . ASP A 1 130 ? 6.302 3.247 -19.203 1.00 95.69 130 ASP A CA 1
ATOM 1056 C C . ASP A 1 130 ? 5.951 2.864 -20.654 1.00 95.69 130 ASP A C 1
ATOM 1058 O O . ASP A 1 130 ? 6.140 1.718 -21.080 1.00 95.69 130 ASP A O 1
ATOM 1062 N N . PHE A 1 131 ? 5.358 3.792 -21.409 1.00 93.69 131 PHE A N 1
ATOM 1063 C CA . PHE A 1 131 ? 4.933 3.539 -22.791 1.00 93.69 131 PHE A CA 1
ATOM 1064 C C . PHE A 1 131 ? 6.111 3.325 -23.751 1.00 93.69 131 PHE A C 1
ATOM 1066 O O . PHE A 1 131 ? 6.006 2.496 -24.658 1.00 93.69 131 PHE A O 1
ATOM 1073 N N . ASP A 1 132 ? 7.239 4.006 -23.528 1.00 93.75 132 ASP A N 1
ATOM 1074 C CA . ASP A 1 132 ? 8.457 3.882 -24.345 1.00 93.75 132 ASP A CA 1
ATOM 1075 C C . ASP A 1 132 ? 9.326 2.660 -23.977 1.00 93.75 132 ASP A C 1
ATOM 1077 O O . ASP A 1 132 ? 10.302 2.333 -24.665 1.00 93.75 132 ASP A O 1
ATOM 1081 N N . ARG A 1 133 ? 8.933 1.935 -22.919 1.00 92.81 133 ARG A N 1
ATOM 1082 C CA . ARG A 1 133 ? 9.606 0.746 -22.379 1.00 92.81 133 ARG A CA 1
ATOM 1083 C C . ARG A 1 133 ? 11.008 1.030 -21.825 1.00 92.81 133 ARG A C 1
ATOM 1085 O O . ARG A 1 133 ? 11.787 0.084 -21.642 1.00 92.81 133 ARG A O 1
ATOM 1092 N N . SER A 1 134 ? 11.374 2.288 -21.595 1.00 94.81 134 SER A N 1
ATOM 1093 C CA . SER A 1 134 ? 12.690 2.678 -21.086 1.00 94.81 134 SER A CA 1
ATOM 1094 C C . SER A 1 134 ? 12.896 2.206 -19.646 1.00 94.81 134 SER A C 1
ATOM 1096 O O . SER A 1 134 ? 13.957 1.656 -19.321 1.00 94.81 134 SER A O 1
ATOM 1098 N N . PHE A 1 135 ? 11.870 2.313 -18.797 1.00 95.62 135 PHE A N 1
ATOM 1099 C CA . PHE A 1 135 ? 11.920 1.820 -17.423 1.00 95.62 135 PHE A CA 1
ATOM 1100 C C . PHE A 1 135 ? 12.011 0.291 -17.389 1.00 95.62 135 PHE A C 1
ATOM 1102 O O . PHE A 1 135 ? 12.822 -0.278 -16.655 1.00 95.62 135 PHE A O 1
ATOM 1109 N N . GLN A 1 136 ? 11.238 -0.395 -18.232 1.00 92.75 136 GLN A N 1
ATOM 1110 C CA . GLN A 1 136 ? 11.277 -1.845 -18.371 1.00 92.75 136 GLN A CA 1
ATOM 1111 C C . GLN A 1 136 ? 12.666 -2.342 -18.778 1.00 92.75 136 GLN A C 1
ATOM 1113 O O . GLN A 1 136 ? 13.174 -3.268 -18.142 1.00 92.75 136 GLN A O 1
ATOM 1118 N N . LYS A 1 137 ? 13.274 -1.743 -19.811 1.00 92.06 137 LYS A N 1
ATOM 1119 C CA . LYS A 1 137 ? 14.624 -2.104 -20.276 1.00 92.06 137 LYS A CA 1
ATOM 1120 C C . LYS A 1 137 ? 15.656 -1.916 -19.166 1.00 92.06 137 LYS A C 1
ATOM 1122 O O . LYS A 1 137 ? 16.447 -2.822 -18.915 1.00 92.06 137 LYS A O 1
ATOM 1127 N N . TRP A 1 138 ? 15.601 -0.780 -18.469 1.00 95.19 138 TRP A N 1
ATOM 1128 C CA . TRP A 1 138 ? 16.477 -0.494 -17.334 1.00 95.19 138 TRP A CA 1
ATOM 1129 C C . TRP A 1 138 ? 16.317 -1.523 -16.203 1.00 95.19 138 TRP A C 1
ATOM 1131 O O . TRP A 1 138 ? 17.302 -2.092 -15.737 1.00 95.19 138 TRP A O 1
ATOM 1141 N N . HIS A 1 139 ? 15.081 -1.822 -15.790 1.00 94.19 139 HIS A N 1
ATOM 1142 C CA . HIS A 1 139 ? 14.819 -2.765 -14.699 1.00 94.19 139 HIS A CA 1
ATOM 1143 C C . HIS A 1 139 ? 15.189 -4.201 -15.077 1.00 94.19 139 HIS A C 1
ATOM 1145 O O . HIS A 1 139 ? 15.679 -4.952 -14.238 1.00 94.19 139 HIS A O 1
ATOM 1151 N N . ASP A 1 140 ? 14.983 -4.596 -16.335 1.00 90.75 140 ASP A N 1
ATOM 1152 C CA . ASP A 1 140 ? 15.421 -5.901 -16.837 1.00 90.75 140 ASP A CA 1
ATOM 1153 C C . ASP A 1 140 ? 16.950 -6.023 -16.809 1.00 90.75 140 ASP A C 1
ATOM 1155 O O . ASP A 1 140 ? 17.450 -7.023 -16.301 1.00 90.75 140 ASP A O 1
ATOM 1159 N N . ALA A 1 141 ? 17.686 -4.989 -17.231 1.00 92.12 141 ALA A N 1
ATOM 1160 C CA . ALA A 1 141 ? 19.145 -4.966 -17.121 1.00 92.12 141 ALA A CA 1
ATOM 1161 C C . ALA A 1 141 ? 19.612 -5.046 -15.655 1.00 92.12 141 ALA A C 1
ATOM 1163 O O . ALA A 1 141 ? 20.541 -5.786 -15.339 1.00 92.12 141 ALA A O 1
ATOM 1164 N N . LEU A 1 142 ? 18.923 -4.353 -14.741 1.00 93.56 142 LEU A N 1
ATOM 1165 C CA . LEU A 1 142 ? 19.233 -4.375 -13.308 1.00 93.56 142 LEU A CA 1
ATOM 1166 C C . LEU A 1 142 ? 19.031 -5.760 -12.669 1.00 93.56 142 LEU A C 1
ATOM 1168 O O . LEU A 1 142 ? 19.764 -6.125 -11.748 1.00 93.56 142 LEU A O 1
ATOM 1172 N N . LYS A 1 143 ? 18.032 -6.526 -13.128 1.00 90.38 143 LYS A N 1
ATOM 1173 C CA . LYS A 1 143 ? 17.745 -7.887 -12.637 1.00 90.38 143 LYS A CA 1
ATOM 1174 C C . LYS A 1 143 ? 18.767 -8.922 -13.109 1.00 90.38 143 LYS A C 1
ATOM 1176 O O . LYS A 1 143 ? 18.875 -9.967 -12.464 1.00 90.38 143 LYS A O 1
ATOM 1181 N N . GLY A 1 144 ? 19.495 -8.631 -14.187 1.00 86.12 144 GLY A N 1
ATOM 1182 C CA . GLY A 1 144 ? 20.420 -9.552 -14.840 1.00 86.12 144 GLY A CA 1
ATOM 1183 C C . GLY A 1 144 ? 19.716 -10.477 -15.836 1.00 86.12 144 GLY A C 1
ATOM 1184 O O . GLY A 1 144 ? 18.740 -10.089 -16.480 1.00 86.12 144 GLY A O 1
ATOM 1185 N N . SER A 1 145 ? 20.227 -11.703 -15.980 1.00 75.56 145 SER A N 1
ATOM 1186 C CA . SER A 1 145 ? 19.756 -12.653 -16.993 1.00 75.56 145 SER A CA 1
ATOM 1187 C C . SER A 1 145 ? 18.242 -12.903 -16.904 1.00 75.56 145 SER A C 1
ATOM 1189 O O . SER A 1 145 ? 17.722 -13.169 -15.815 1.00 75.56 145 SER A O 1
ATOM 1191 N N . PRO A 1 146 ? 17.508 -12.835 -18.033 1.00 69.75 146 PRO A N 1
ATOM 1192 C CA . PRO A 1 146 ? 16.083 -13.137 -18.050 1.00 69.75 146 PRO A CA 1
ATOM 1193 C C . PRO A 1 146 ? 15.854 -14.602 -17.666 1.00 69.75 146 PRO A C 1
ATOM 1195 O O . PRO A 1 146 ? 16.558 -15.487 -18.150 1.00 69.75 146 PRO A O 1
ATOM 1198 N N . SER A 1 147 ? 14.844 -14.861 -16.831 1.00 69.19 147 SER A N 1
ATOM 1199 C CA . SER A 1 147 ? 14.463 -16.232 -16.477 1.00 69.19 147 SER A CA 1
ATOM 1200 C C . SER A 1 147 ? 13.962 -17.010 -17.695 1.00 69.19 147 SER A C 1
ATOM 1202 O O . SER A 1 147 ? 13.440 -16.413 -18.642 1.00 69.19 147 SER A O 1
ATOM 1204 N N . ASP A 1 148 ? 14.031 -18.340 -17.640 1.00 71.25 148 ASP A N 1
ATOM 1205 C CA . ASP A 1 148 ? 13.545 -19.240 -18.700 1.00 71.25 148 ASP A CA 1
ATOM 1206 C C . ASP A 1 148 ? 12.090 -18.943 -19.097 1.00 71.25 148 ASP A C 1
ATOM 1208 O O . ASP A 1 148 ? 11.723 -18.985 -20.270 1.00 71.25 148 ASP A O 1
ATOM 1212 N N . TYR A 1 149 ? 11.261 -18.537 -18.129 1.00 67.12 149 TYR A N 1
ATOM 1213 C CA . TYR A 1 149 ? 9.887 -18.097 -18.373 1.00 67.12 149 TYR A CA 1
ATOM 1214 C C . TYR A 1 149 ? 9.810 -16.855 -19.274 1.00 67.12 149 TYR A C 1
ATOM 1216 O O . TYR A 1 149 ? 8.993 -16.794 -20.195 1.00 67.12 149 TYR A O 1
ATOM 1224 N N . VAL A 1 150 ? 10.658 -15.853 -19.022 1.00 69.31 150 VAL A N 1
ATOM 1225 C CA . VAL A 1 150 ? 10.712 -14.628 -19.833 1.00 69.31 150 VAL A CA 1
ATOM 1226 C C . VAL A 1 150 ? 11.257 -14.938 -21.223 1.00 69.31 150 VAL A C 1
ATOM 1228 O O . VAL A 1 150 ? 10.738 -14.404 -22.202 1.00 69.31 150 VAL A O 1
ATOM 1231 N N . GLN A 1 151 ? 12.254 -15.819 -21.326 1.00 70.25 151 GLN A N 1
ATOM 1232 C CA . GLN A 1 151 ? 12.796 -16.266 -22.610 1.00 70.25 151 GLN A CA 1
ATOM 1233 C C . GLN A 1 151 ? 11.725 -16.979 -23.448 1.00 70.25 151 GLN A C 1
ATOM 1235 O O . GLN A 1 151 ? 11.505 -16.611 -24.602 1.00 70.25 151 GLN A O 1
ATOM 1240 N N . LYS A 1 152 ? 10.964 -17.899 -22.839 1.00 70.75 152 LYS A N 1
ATOM 1241 C CA . LYS A 1 152 ? 9.834 -18.583 -23.481 1.00 70.75 152 LYS A CA 1
ATOM 1242 C C . LYS A 1 152 ? 8.746 -17.605 -23.941 1.00 70.75 152 LYS A C 1
ATOM 1244 O O . LYS A 1 152 ? 8.296 -17.674 -25.077 1.00 70.75 152 LYS A O 1
ATOM 1249 N N . LYS A 1 153 ? 8.359 -16.638 -23.101 1.00 71.12 153 LYS A N 1
ATOM 1250 C CA . LYS A 1 153 ? 7.346 -15.627 -23.462 1.00 71.12 153 LYS A CA 1
ATOM 1251 C C . LYS A 1 153 ? 7.788 -14.691 -24.588 1.00 71.12 153 LYS A C 1
ATOM 1253 O O . LYS A 1 153 ? 6.949 -14.282 -25.388 1.00 71.12 153 LYS A O 1
ATOM 1258 N N . ARG A 1 154 ? 9.083 -14.361 -24.657 1.00 70.25 154 ARG A N 1
ATOM 1259 C CA . ARG A 1 154 ? 9.665 -13.605 -25.777 1.00 70.25 154 ARG A CA 1
ATOM 1260 C C . ARG A 1 154 ? 9.607 -14.411 -27.074 1.00 70.25 154 ARG A C 1
ATOM 1262 O O . ARG A 1 154 ? 9.221 -13.849 -28.090 1.00 70.25 154 ARG A O 1
ATOM 1269 N N . ALA A 1 155 ? 9.905 -15.711 -27.023 1.00 66.50 155 ALA A N 1
ATOM 1270 C CA . ALA A 1 155 ? 9.756 -16.608 -28.173 1.00 6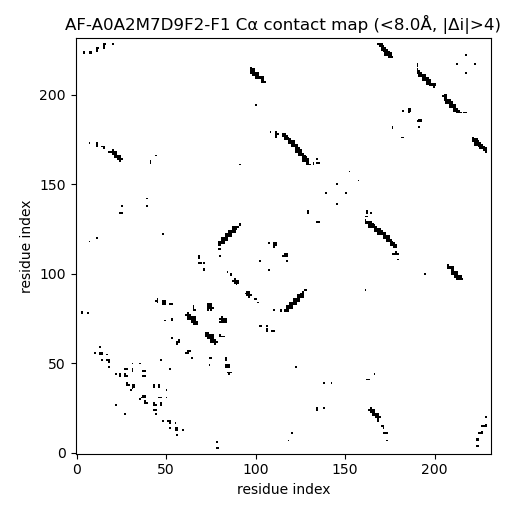6.50 155 ALA A CA 1
ATOM 1271 C C . ALA A 1 155 ? 8.290 -16.734 -28.640 1.00 66.50 155 ALA A C 1
ATOM 1273 O O . ALA A 1 155 ? 8.030 -16.884 -29.827 1.00 66.50 155 ALA A O 1
ATOM 1274 N N . GLU A 1 156 ? 7.329 -16.604 -27.720 1.00 72.56 156 GLU A N 1
ATOM 1275 C CA . GLU A 1 156 ? 5.885 -16.600 -28.005 1.00 72.56 156 GLU A CA 1
ATOM 1276 C C . GLU A 1 156 ? 5.335 -15.231 -28.483 1.00 72.56 156 GLU A C 1
ATOM 1278 O O . GLU A 1 156 ? 4.122 -15.094 -28.632 1.00 72.56 156 GLU A O 1
ATOM 1283 N N . ASN A 1 157 ? 6.172 -14.198 -28.689 1.00 62.88 157 ASN A N 1
ATOM 1284 C CA . ASN A 1 157 ? 5.750 -12.816 -29.003 1.00 62.88 157 ASN A CA 1
ATOM 1285 C C . ASN A 1 157 ? 4.676 -12.249 -28.046 1.00 62.88 157 ASN A C 1
ATOM 1287 O O . ASN A 1 157 ? 3.885 -11.370 -28.396 1.00 62.88 157 ASN A O 1
ATOM 1291 N N . ALA A 1 158 ? 4.638 -12.735 -26.803 1.00 65.31 158 ALA A N 1
ATOM 1292 C CA . ALA A 1 158 ? 3.653 -12.288 -25.834 1.00 65.31 158 ALA A CA 1
ATOM 1293 C C . ALA A 1 158 ? 4.003 -10.875 -25.342 1.00 65.31 158 ALA A C 1
ATOM 1295 O O . ALA A 1 158 ? 5.040 -10.659 -24.709 1.00 65.31 158 ALA A O 1
ATOM 1296 N N . ASN A 1 159 ? 3.108 -9.911 -25.576 1.00 63.97 159 ASN A N 1
ATOM 1297 C CA . ASN A 1 159 ? 3.279 -8.544 -25.088 1.00 63.97 159 ASN A CA 1
ATOM 1298 C C . ASN A 1 159 ? 3.386 -8.519 -23.555 1.00 63.97 159 ASN A C 1
ATOM 1300 O O . ASN A 1 159 ? 2.435 -8.842 -22.838 1.00 63.97 159 ASN A O 1
ATOM 1304 N N . SER A 1 160 ? 4.535 -8.087 -23.030 1.00 72.38 160 SER A N 1
ATOM 1305 C CA . SER A 1 160 ? 4.682 -7.851 -21.595 1.00 72.38 160 SER A CA 1
ATOM 1306 C C . SER A 1 160 ? 3.807 -6.678 -21.156 1.00 72.38 160 SER A C 1
ATOM 1308 O O . SER A 1 160 ? 3.737 -5.648 -21.839 1.00 72.38 160 SER A O 1
ATOM 1310 N N . ARG A 1 161 ? 3.176 -6.808 -19.982 1.00 81.81 161 ARG A N 1
ATOM 1311 C CA . ARG A 1 161 ? 2.388 -5.731 -19.360 1.00 81.81 161 ARG A CA 1
ATOM 1312 C C . ARG A 1 161 ? 3.214 -4.441 -19.284 1.00 81.81 161 ARG A C 1
ATOM 1314 O O . ARG A 1 161 ? 4.426 -4.502 -19.074 1.00 81.81 161 ARG A O 1
ATOM 1321 N N . LEU A 1 162 ? 2.569 -3.295 -19.500 1.00 90.00 162 LEU A N 1
ATOM 1322 C CA . LEU A 1 162 ? 3.196 -1.993 -19.260 1.00 90.00 162 LEU A CA 1
ATOM 1323 C C . LEU A 1 162 ? 3.545 -1.876 -17.775 1.00 90.00 162 LEU A C 1
ATOM 1325 O O . LEU A 1 162 ? 2.771 -2.318 -16.921 1.00 90.00 162 LEU A O 1
ATOM 1329 N N . ARG A 1 163 ? 4.721 -1.320 -17.486 1.00 92.44 163 ARG A N 1
ATOM 1330 C CA . ARG A 1 163 ? 5.165 -1.054 -16.116 1.00 92.44 163 ARG A CA 1
ATOM 1331 C C . ARG A 1 163 ? 4.791 0.370 -15.731 1.00 92.44 163 ARG A C 1
ATOM 1333 O O . ARG A 1 163 ? 4.592 1.214 -16.597 1.00 92.44 163 ARG A O 1
ATOM 1340 N N . LYS A 1 164 ? 4.693 0.615 -14.431 1.00 95.94 164 LYS A N 1
ATOM 1341 C CA . LYS A 1 164 ? 4.608 1.970 -13.886 1.00 95.94 164 LYS A CA 1
ATOM 1342 C C . LYS A 1 164 ? 6.033 2.505 -13.789 1.00 95.94 164 LYS A C 1
ATOM 1344 O O . LYS A 1 164 ? 6.888 1.772 -13.293 1.00 95.94 164 LYS A O 1
ATOM 1349 N N . GLN A 1 165 ? 6.296 3.707 -14.282 1.00 97.12 165 GLN A N 1
ATOM 1350 C CA . GLN A 1 165 ? 7.615 4.342 -14.187 1.00 97.12 165 GLN A CA 1
ATOM 1351 C C . GLN A 1 165 ? 7.719 5.315 -13.015 1.00 97.12 165 GLN A C 1
ATOM 1353 O O . GLN A 1 165 ? 8.801 5.491 -12.463 1.00 97.12 165 GLN A O 1
ATOM 1358 N N . SER A 1 166 ? 6.596 5.895 -12.602 1.00 98.06 166 SER A N 1
ATOM 1359 C CA . SER A 1 166 ? 6.491 6.771 -11.440 1.00 98.06 166 SER A CA 1
ATOM 1360 C C . SER A 1 166 ? 5.079 6.676 -10.847 1.00 98.06 166 SER A C 1
ATOM 1362 O O . SER A 1 166 ? 4.159 6.152 -11.492 1.00 98.06 166 SER A O 1
ATOM 1364 N N . CYS A 1 167 ? 4.911 7.154 -9.616 1.00 97.81 167 CYS A N 1
ATOM 1365 C CA . CYS A 1 167 ? 3.603 7.384 -9.009 1.00 97.81 167 CYS A CA 1
ATOM 1366 C C . CYS A 1 167 ? 3.599 8.720 -8.257 1.00 97.81 167 CYS A C 1
ATOM 1368 O O . CYS A 1 167 ? 4.536 9.008 -7.521 1.00 97.81 167 CYS A O 1
ATOM 1370 N N . GLU A 1 168 ? 2.511 9.475 -8.354 1.00 98.00 168 GLU A N 1
ATOM 1371 C CA . GLU A 1 168 ? 2.206 10.576 -7.441 1.00 98.00 168 GLU A CA 1
ATOM 1372 C C . GLU A 1 168 ? 1.411 10.022 -6.258 1.00 98.00 168 GLU A C 1
ATOM 1374 O O . GLU A 1 168 ? 0.270 9.595 -6.416 1.00 98.00 168 GLU A O 1
ATOM 1379 N N . PHE A 1 169 ? 2.012 9.982 -5.072 1.00 98.19 169 PHE A N 1
ATOM 1380 C CA . PHE A 1 169 ? 1.332 9.646 -3.828 1.00 98.19 169 PHE A CA 1
ATOM 1381 C C . PHE A 1 169 ? 0.455 10.819 -3.374 1.00 98.19 169 PHE A C 1
ATOM 1383 O O . PHE A 1 169 ? 0.944 11.900 -3.045 1.00 98.19 169 PHE A O 1
ATOM 1390 N N . GLU A 1 170 ? -0.855 10.594 -3.344 1.00 98.06 170 GLU A N 1
ATOM 1391 C CA . GLU A 1 170 ? -1.851 11.652 -3.165 1.00 98.06 170 GLU A CA 1
ATOM 1392 C C . GLU A 1 170 ? -2.490 11.635 -1.784 1.00 98.06 170 GLU A C 1
ATOM 1394 O O . GLU A 1 170 ? -2.753 12.687 -1.206 1.00 98.06 170 GLU A O 1
ATOM 1399 N N . SER A 1 171 ? -2.805 10.456 -1.257 1.00 98.12 171 SER A N 1
ATOM 1400 C CA . SER A 1 171 ? -3.528 10.334 0.008 1.00 98.12 171 SER A CA 1
ATOM 1401 C C . SER A 1 171 ? -3.363 8.958 0.635 1.00 98.12 171 SER A C 1
ATOM 1403 O O . SER A 1 171 ? -2.851 8.023 0.024 1.00 98.12 171 SER A O 1
ATOM 1405 N N . ILE A 1 172 ? -3.813 8.829 1.878 1.00 98.31 172 ILE A N 1
ATOM 1406 C CA . ILE A 1 172 ? -3.925 7.558 2.578 1.00 98.31 172 ILE A CA 1
ATOM 1407 C C . ILE A 1 172 ? -5.316 7.421 3.191 1.00 98.31 172 ILE A C 1
ATOM 1409 O O . ILE A 1 172 ? -5.871 8.382 3.728 1.00 98.31 172 ILE A O 1
ATOM 1413 N N . LYS A 1 173 ? -5.858 6.206 3.135 1.00 98.44 173 LYS A N 1
ATOM 1414 C CA . LYS A 1 173 ? -7.096 5.812 3.804 1.00 98.44 173 LYS A CA 1
ATOM 1415 C C . LYS A 1 173 ? -6.818 4.601 4.679 1.00 98.44 173 LYS A C 1
ATOM 1417 O O . LYS A 1 173 ? -6.365 3.577 4.176 1.00 98.44 173 LYS A O 1
ATOM 1422 N N . ILE A 1 174 ? -7.089 4.714 5.976 1.00 98.44 174 ILE A N 1
ATOM 1423 C CA . ILE A 1 174 ? -6.937 3.606 6.919 1.00 98.44 174 ILE A CA 1
ATOM 1424 C C . ILE A 1 174 ? -8.308 3.070 7.284 1.00 98.44 174 ILE A C 1
ATOM 1426 O O . ILE A 1 174 ? -9.145 3.790 7.835 1.00 98.44 174 ILE A O 1
ATOM 1430 N N . LEU A 1 175 ? -8.516 1.798 6.967 1.00 98.31 175 LEU A N 1
ATOM 1431 C CA . LEU A 1 175 ? -9.737 1.058 7.252 1.00 98.31 175 LEU A CA 1
ATOM 1432 C C . LEU A 1 175 ? -9.507 0.108 8.422 1.00 98.31 175 LEU A C 1
ATOM 1434 O O . LEU A 1 175 ? -8.393 -0.382 8.586 1.00 98.31 175 LEU A O 1
ATOM 1438 N N . PHE A 1 176 ? -10.548 -0.187 9.198 1.00 98.12 176 PHE A N 1
ATOM 1439 C CA . PHE A 1 176 ? -10.482 -1.212 10.239 1.00 98.12 176 PHE A CA 1
ATOM 1440 C C . PHE A 1 176 ? -11.731 -2.086 10.250 1.00 98.12 176 PHE A C 1
ATOM 1442 O O . PHE A 1 176 ? -12.844 -1.557 10.261 1.00 98.12 176 PHE A O 1
ATOM 1449 N N . PHE A 1 177 ? -11.537 -3.403 10.303 1.00 97.75 177 PHE A N 1
ATOM 1450 C CA . PHE A 1 177 ? -12.603 -4.395 10.434 1.00 97.75 177 PHE A CA 1
ATOM 1451 C C . PHE A 1 177 ? -12.443 -5.143 11.752 1.00 97.75 177 PHE A C 1
ATOM 1453 O O . PHE A 1 177 ? -11.380 -5.703 12.018 1.00 97.75 177 PHE A O 1
ATOM 1460 N N . ASN A 1 178 ? -13.497 -5.157 12.567 1.00 95.94 178 ASN A N 1
ATOM 1461 C CA . ASN A 1 178 ? -13.493 -5.819 13.873 1.00 95.94 178 ASN A CA 1
ATOM 1462 C C . ASN A 1 178 ? -13.899 -7.292 13.761 1.00 95.94 178 ASN A C 1
ATOM 1464 O O . ASN A 1 178 ? -13.599 -8.090 14.642 1.00 95.94 178 ASN A O 1
ATOM 1468 N N . SER A 1 179 ? -14.655 -7.641 12.718 1.00 97.06 179 SER A N 1
ATOM 1469 C CA . SER A 1 179 ? -15.315 -8.938 12.609 1.00 97.06 179 SER A CA 1
ATOM 1470 C C . SER A 1 179 ? -15.468 -9.395 11.159 1.00 97.06 179 SER A C 1
ATOM 1472 O O . SER A 1 179 ? -15.393 -8.609 10.214 1.00 97.06 179 SER A O 1
ATOM 1474 N N . MET A 1 180 ? -15.753 -10.684 10.976 1.00 96.25 180 MET A N 1
ATOM 1475 C CA . MET A 1 180 ? -16.150 -11.209 9.666 1.00 96.25 180 MET A CA 1
ATOM 1476 C C . MET A 1 180 ? -17.537 -10.731 9.223 1.00 96.25 180 MET A C 1
ATOM 1478 O O . MET A 1 180 ? -17.820 -10.743 8.022 1.00 96.25 180 MET A O 1
ATOM 1482 N N . ASP A 1 181 ? -18.378 -10.269 10.149 1.00 97.44 181 ASP A N 1
ATOM 1483 C CA . ASP A 1 181 ? -19.677 -9.677 9.821 1.00 97.44 181 ASP A CA 1
ATOM 1484 C C . ASP A 1 181 ? -19.498 -8.350 9.079 1.00 97.44 181 ASP A C 1
ATOM 1486 O O . ASP A 1 181 ? -20.230 -8.082 8.128 1.00 97.44 181 ASP A O 1
ATOM 1490 N N . ASP A 1 182 ? -18.463 -7.575 9.416 1.00 97.38 182 ASP A N 1
ATOM 1491 C CA . ASP A 1 182 ? -18.103 -6.355 8.687 1.00 97.38 182 ASP A CA 1
ATOM 1492 C C . ASP A 1 182 ? -17.759 -6.652 7.218 1.00 97.38 182 ASP A C 1
ATOM 1494 O O . ASP A 1 182 ? -18.224 -5.971 6.300 1.00 97.38 182 ASP A O 1
ATOM 1498 N N . ILE A 1 183 ? -16.982 -7.716 6.988 1.00 96.06 183 ILE A N 1
ATOM 1499 C CA . ILE A 1 183 ? -16.584 -8.161 5.646 1.00 96.06 183 ILE A CA 1
ATOM 1500 C C . ILE A 1 183 ? -17.798 -8.703 4.879 1.00 96.06 183 ILE A C 1
ATOM 1502 O O . ILE A 1 183 ? -17.999 -8.380 3.706 1.00 96.06 183 ILE A O 1
ATOM 1506 N N . THR A 1 184 ? -18.639 -9.496 5.546 1.00 96.19 184 THR A N 1
ATOM 1507 C CA . THR A 1 184 ? -19.876 -10.053 4.977 1.00 96.19 184 THR A CA 1
ATOM 1508 C C . THR A 1 184 ? -20.855 -8.946 4.592 1.00 96.19 184 THR A C 1
ATOM 1510 O O . THR A 1 184 ? -21.440 -8.984 3.507 1.00 96.19 184 THR A O 1
ATOM 1513 N N . ARG A 1 185 ? -20.985 -7.917 5.437 1.00 97.38 185 ARG A N 1
ATOM 1514 C CA . ARG A 1 185 ? -21.764 -6.713 5.148 1.00 97.38 185 ARG A CA 1
ATOM 1515 C C . ARG A 1 185 ? -21.241 -6.014 3.900 1.00 97.38 185 ARG A C 1
ATOM 1517 O O . ARG A 1 185 ? -22.033 -5.728 3.007 1.00 97.38 185 ARG A O 1
ATOM 1524 N N . GLY A 1 186 ? -19.928 -5.824 3.778 1.00 97.25 186 GLY A N 1
ATOM 1525 C CA . GLY A 1 186 ? -19.349 -5.186 2.596 1.00 97.25 186 GLY A CA 1
ATOM 1526 C C . GLY A 1 186 ? -19.529 -5.957 1.299 1.00 97.25 186 GLY A C 1
ATOM 1527 O O . GLY A 1 186 ? -19.752 -5.343 0.254 1.00 97.25 186 GLY A O 1
ATOM 1528 N N . LEU A 1 187 ? -19.506 -7.290 1.361 1.00 95.44 187 LEU A N 1
ATOM 1529 C CA . LEU A 1 187 ? -19.841 -8.144 0.221 1.00 95.44 187 LEU A CA 1
ATOM 1530 C C . LEU A 1 187 ? -21.312 -7.979 -0.186 1.00 95.44 187 LEU A C 1
ATOM 1532 O O . LEU A 1 187 ? -21.609 -7.860 -1.372 1.00 95.44 187 LEU A O 1
ATOM 1536 N N . LYS A 1 188 ? -22.229 -7.937 0.789 1.00 96.81 188 LYS A N 1
ATOM 1537 C CA . LYS A 1 188 ? -23.672 -7.768 0.554 1.00 96.81 188 LYS A CA 1
ATOM 1538 C C . LYS A 1 188 ? -24.020 -6.378 0.011 1.00 96.81 188 LYS A C 1
ATOM 1540 O O . LYS A 1 188 ? -24.846 -6.261 -0.886 1.00 96.81 188 LYS A O 1
ATOM 1545 N N . GLU A 1 189 ? -23.401 -5.334 0.553 1.00 97.44 189 GLU A N 1
ATOM 1546 C CA . GLU A 1 189 ? -23.629 -3.932 0.173 1.00 97.44 189 GLU A CA 1
ATOM 1547 C C . GLU A 1 189 ? -22.834 -3.513 -1.080 1.00 97.44 189 GLU A C 1
ATOM 1549 O O . GLU A 1 189 ? -23.066 -2.446 -1.655 1.00 97.44 189 GLU A O 1
ATOM 1554 N N . GLY A 1 190 ? -21.906 -4.359 -1.537 1.00 96.88 190 GLY A N 1
ATOM 1555 C CA . GLY A 1 190 ? -21.183 -4.187 -2.795 1.00 96.88 190 GLY A CA 1
ATOM 1556 C C . GLY A 1 190 ? -20.013 -3.200 -2.744 1.00 96.88 190 GLY A C 1
ATOM 1557 O O . GLY A 1 190 ? -19.612 -2.689 -3.791 1.00 96.88 190 GLY A O 1
ATOM 1558 N N . TRP A 1 191 ? -19.462 -2.917 -1.559 1.00 97.56 191 TRP A N 1
ATOM 1559 C CA . TRP A 1 191 ? -18.202 -2.171 -1.402 1.00 97.56 191 TRP A CA 1
ATOM 1560 C C . TRP A 1 191 ? -16.994 -3.079 -1.102 1.00 97.56 191 TRP A C 1
ATOM 1562 O O . TRP A 1 191 ? -15.861 -2.603 -1.153 1.00 97.56 191 TRP A O 1
ATOM 1572 N N . ILE A 1 192 ? -17.209 -4.387 -0.904 1.00 97.19 192 ILE A N 1
ATOM 1573 C CA . ILE A 1 192 ? -16.189 -5.450 -0.977 1.00 97.19 192 ILE A CA 1
ATOM 1574 C C . ILE A 1 192 ? -16.548 -6.418 -2.111 1.00 97.19 192 ILE A C 1
ATOM 1576 O O . ILE A 1 192 ? -17.719 -6.708 -2.343 1.00 97.19 192 ILE A O 1
ATOM 1580 N N . ALA A 1 193 ? -15.541 -6.951 -2.800 1.00 94.44 193 ALA A N 1
ATOM 1581 C CA . ALA A 1 193 ? -15.689 -8.012 -3.794 1.00 94.44 193 ALA A CA 1
ATOM 1582 C C . ALA A 1 193 ? -14.637 -9.111 -3.589 1.00 94.44 193 ALA A C 1
ATOM 1584 O O . ALA A 1 193 ? -13.575 -8.866 -3.017 1.00 94.44 193 ALA A O 1
ATOM 1585 N N . VAL A 1 194 ? -14.906 -10.323 -4.083 1.00 89.56 194 VAL A N 1
ATOM 1586 C CA . VAL A 1 194 ? -13.918 -11.414 -4.096 1.00 89.56 194 VAL A CA 1
ATOM 1587 C C . VAL A 1 194 ? -13.174 -11.420 -5.429 1.00 89.56 194 VAL A C 1
ATOM 1589 O O . VAL A 1 194 ? -13.780 -11.432 -6.497 1.00 89.56 194 VAL A O 1
ATOM 1592 N N . PHE 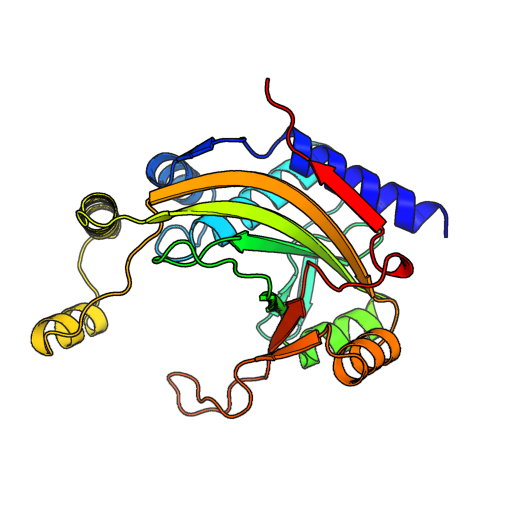A 1 195 ? -11.849 -11.475 -5.363 1.00 81.06 195 PHE A N 1
ATOM 1593 C CA . PHE A 1 195 ? -10.936 -11.514 -6.496 1.00 81.06 195 PHE A CA 1
ATOM 1594 C C . PHE A 1 195 ? -10.227 -12.867 -6.592 1.00 81.06 195 PHE A C 1
ATOM 1596 O O . PHE A 1 195 ? -9.889 -13.490 -5.585 1.00 81.06 195 PHE A O 1
ATOM 1603 N N . GLN A 1 196 ? -9.983 -13.321 -7.825 1.00 69.62 196 GLN A N 1
ATOM 1604 C CA . GLN A 1 196 ? -9.264 -14.567 -8.147 1.00 69.62 196 GLN A CA 1
ATOM 1605 C C . GLN A 1 196 ? -9.893 -15.866 -7.619 1.00 69.62 196 GLN A C 1
ATOM 1607 O O . GLN A 1 196 ? -9.239 -16.910 -7.633 1.00 69.62 196 GLN A O 1
ATOM 1612 N N . LYS A 1 197 ? -11.170 -15.846 -7.219 1.00 61.97 197 LYS A N 1
ATOM 1613 C CA . LYS A 1 197 ? -11.910 -17.064 -6.866 1.00 61.97 197 LYS A CA 1
ATOM 1614 C C . LYS A 1 197 ? -11.940 -18.019 -8.068 1.00 61.97 197 LYS A C 1
ATOM 1616 O O . LYS A 1 197 ? -12.405 -17.640 -9.137 1.00 61.97 197 LYS A O 1
ATOM 1621 N N . GLY A 1 198 ? -11.433 -19.240 -7.889 1.00 56.50 198 GLY A N 1
ATOM 1622 C CA . GLY A 1 198 ? -11.412 -20.275 -8.933 1.00 56.50 198 GLY A CA 1
ATOM 1623 C C . GLY A 1 198 ? -10.219 -20.227 -9.897 1.00 56.50 198 GLY A C 1
ATOM 1624 O O . GLY A 1 198 ? -10.168 -21.028 -10.826 1.00 56.50 198 GLY A O 1
ATOM 1625 N N . MET A 1 199 ? -9.243 -19.334 -9.693 1.00 62.72 199 MET A N 1
ATOM 1626 C CA . MET A 1 199 ? -7.981 -19.372 -10.448 1.00 62.72 199 MET A CA 1
ATOM 1627 C C . MET A 1 199 ? -7.025 -20.431 -9.875 1.00 62.72 199 MET A C 1
ATOM 1629 O O . MET A 1 199 ? -7.123 -20.778 -8.701 1.00 62.72 199 MET A O 1
ATOM 1633 N N . LYS A 1 200 ? -6.081 -20.933 -10.679 1.00 51.16 200 LYS A N 1
ATOM 1634 C CA . LYS A 1 200 ? -5.025 -21.860 -10.234 1.00 51.16 200 LYS A CA 1
ATOM 1635 C C . LYS A 1 200 ? -3.682 -21.143 -10.079 1.00 51.16 200 LYS A C 1
ATOM 1637 O O . LYS A 1 200 ? -3.394 -20.183 -10.795 1.00 51.16 200 LYS A O 1
ATOM 1642 N N . ASN A 1 201 ? -2.865 -21.599 -9.135 1.00 58.34 201 ASN A N 1
ATOM 1643 C CA . ASN A 1 201 ? -1.457 -21.215 -9.034 1.00 58.34 201 ASN A CA 1
ATOM 1644 C C . ASN A 1 201 ? -0.630 -21.899 -10.141 1.00 58.34 201 ASN A C 1
ATOM 1646 O O . ASN A 1 201 ? -1.113 -22.800 -10.822 1.00 58.34 201 ASN A O 1
ATOM 1650 N N . SER A 1 202 ? 0.640 -21.513 -10.308 1.00 54.19 202 SER A N 1
ATOM 1651 C CA . SER A 1 202 ? 1.553 -22.136 -11.287 1.00 54.19 202 SER A CA 1
ATOM 1652 C C . SER A 1 202 ? 1.844 -23.621 -11.021 1.00 54.19 202 SER A C 1
ATOM 1654 O O . SER A 1 202 ? 2.458 -24.273 -11.854 1.00 54.19 202 SER A O 1
ATOM 1656 N N . ASN A 1 203 ? 1.423 -24.139 -9.864 1.00 59.91 203 ASN A N 1
ATOM 1657 C CA . ASN A 1 203 ? 1.494 -25.541 -9.451 1.00 59.91 203 ASN A CA 1
ATOM 1658 C C . ASN A 1 203 ? 0.116 -26.238 -9.469 1.00 59.91 203 ASN A C 1
ATOM 1660 O O . ASN A 1 203 ? -0.093 -27.175 -8.708 1.00 59.91 203 ASN A O 1
ATOM 1664 N N . ASP A 1 204 ? -0.840 -25.731 -10.256 1.00 58.03 204 ASP A N 1
ATOM 1665 C CA . ASP A 1 204 ? -2.211 -26.244 -10.434 1.00 58.03 204 ASP A CA 1
ATOM 1666 C C . ASP A 1 204 ? -3.129 -26.270 -9.196 1.00 58.03 204 ASP A C 1
ATOM 1668 O O . ASP A 1 204 ? -4.325 -26.555 -9.317 1.00 58.03 204 ASP A O 1
ATOM 1672 N N . ASN A 1 205 ? -2.630 -25.883 -8.021 1.00 63.44 205 ASN A N 1
ATOM 1673 C CA . ASN A 1 205 ? -3.444 -25.792 -6.813 1.00 63.44 205 ASN A CA 1
ATOM 1674 C C . ASN A 1 205 ? -4.455 -24.632 -6.892 1.00 63.44 205 ASN A C 1
ATOM 1676 O O . ASN A 1 205 ? -4.108 -23.560 -7.411 1.00 63.44 205 ASN A O 1
ATOM 1680 N N . PRO A 1 206 ? -5.675 -24.787 -6.331 1.00 62.84 206 PRO A N 1
ATOM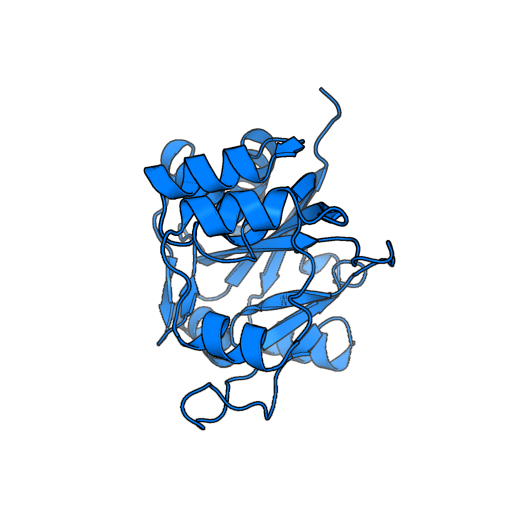 1681 C CA . PRO A 1 206 ? -6.636 -23.697 -6.215 1.00 62.84 206 PRO A CA 1
ATOM 1682 C C . PRO A 1 206 ? -6.011 -22.480 -5.529 1.00 62.84 206 PRO A C 1
ATOM 1684 O O . PRO A 1 206 ? -5.438 -22.572 -4.440 1.00 62.84 206 PRO A O 1
ATOM 1687 N N . ARG A 1 207 ? -6.119 -21.319 -6.170 1.00 66.62 207 ARG A N 1
ATOM 1688 C CA . ARG A 1 207 ? -5.700 -20.045 -5.597 1.00 66.62 207 ARG A CA 1
ATOM 1689 C C . ARG A 1 207 ? -6.760 -19.599 -4.601 1.00 66.62 207 ARG A C 1
ATOM 1691 O O . ARG A 1 207 ? -7.946 -19.541 -4.930 1.00 66.62 207 ARG A O 1
ATOM 1698 N N . ARG A 1 208 ? -6.332 -19.276 -3.382 1.00 69.38 208 ARG A N 1
ATOM 1699 C CA . ARG A 1 208 ? -7.240 -18.728 -2.375 1.00 69.38 208 ARG A CA 1
ATOM 1700 C C . ARG A 1 208 ? -7.723 -17.339 -2.808 1.00 69.38 208 ARG A C 1
ATOM 1702 O O . ARG A 1 208 ? -6.966 -16.572 -3.411 1.00 69.38 208 ARG A O 1
ATOM 1709 N N . GLY A 1 209 ? -9.005 -17.065 -2.574 1.00 80.69 209 GLY A N 1
ATOM 1710 C CA . GLY A 1 209 ? -9.646 -15.826 -3.001 1.00 80.69 209 GLY A CA 1
ATOM 1711 C C . GLY A 1 209 ? -9.155 -14.644 -2.173 1.00 80.69 209 GLY A C 1
ATOM 1712 O O . GLY A 1 209 ? -9.195 -14.680 -0.946 1.00 80.69 209 GLY A O 1
ATOM 1713 N N . LYS A 1 210 ? -8.731 -13.578 -2.846 1.00 88.81 210 LYS A N 1
ATOM 1714 C CA . LYS A 1 210 ? -8.450 -12.298 -2.190 1.00 88.81 210 LYS A CA 1
ATOM 1715 C C . LYS A 1 210 ? -9.733 -11.490 -2.075 1.00 88.81 210 LYS A C 1
ATOM 1717 O O . LYS A 1 210 ? -10.644 -11.685 -2.879 1.00 88.81 210 LYS A O 1
ATOM 1722 N N . ILE A 1 211 ? -9.790 -10.545 -1.145 1.00 93.38 211 ILE A N 1
ATOM 1723 C CA . ILE A 1 211 ? -10.825 -9.507 -1.189 1.00 93.38 211 ILE A CA 1
ATOM 1724 C C . ILE A 1 211 ? -10.295 -8.233 -1.847 1.00 93.38 211 ILE A C 1
ATOM 1726 O O . ILE A 1 211 ? -9.100 -7.941 -1.814 1.00 93.38 211 ILE A O 1
ATOM 1730 N N . MET A 1 212 ? -11.199 -7.482 -2.461 1.00 96.19 212 MET A N 1
ATOM 1731 C CA . MET A 1 212 ? -10.976 -6.127 -2.949 1.00 96.19 212 MET A CA 1
ATOM 1732 C C . MET A 1 212 ? -11.957 -5.187 -2.270 1.00 96.19 212 MET A C 1
ATOM 1734 O O . MET A 1 212 ? -13.079 -5.591 -1.968 1.00 96.19 212 MET A O 1
ATOM 1738 N N . ILE A 1 213 ? -11.561 -3.931 -2.099 1.00 97.56 213 ILE A N 1
ATOM 1739 C CA . ILE A 1 213 ? -12.402 -2.885 -1.526 1.00 97.56 213 ILE A CA 1
ATOM 1740 C C . ILE A 1 213 ? -12.580 -1.729 -2.503 1.00 97.56 213 ILE A C 1
ATOM 1742 O O . ILE A 1 213 ? -11.621 -1.298 -3.143 1.00 97.56 213 ILE A O 1
ATOM 1746 N N . ASN A 1 214 ? -13.806 -1.228 -2.622 1.00 98.00 214 ASN A N 1
ATOM 1747 C CA . ASN A 1 214 ? -14.090 -0.028 -3.392 1.00 98.00 214 ASN A CA 1
ATOM 1748 C C . ASN A 1 214 ? -13.829 1.204 -2.521 1.00 98.00 214 ASN A C 1
ATOM 1750 O O . ASN A 1 214 ? -14.662 1.565 -1.691 1.00 98.00 214 ASN A O 1
ATOM 1754 N N . ILE A 1 215 ? -12.680 1.850 -2.719 1.00 97.00 215 ILE A N 1
ATOM 1755 C CA . ILE A 1 215 ? -12.190 2.959 -1.883 1.00 97.00 215 ILE A CA 1
ATOM 1756 C C . ILE A 1 215 ? -13.108 4.190 -1.881 1.00 97.00 215 ILE A C 1
ATOM 1758 O O . ILE A 1 215 ? -13.042 4.993 -0.947 1.00 97.00 215 ILE A O 1
ATOM 1762 N N . ASP A 1 216 ? -13.965 4.323 -2.896 1.00 96.19 216 ASP A N 1
ATOM 1763 C CA . ASP A 1 216 ? -14.902 5.437 -3.054 1.00 96.19 216 ASP A CA 1
ATOM 1764 C C . ASP A 1 216 ? -16.258 5.149 -2.376 1.00 96.19 216 ASP A C 1
ATOM 1766 O O . ASP A 1 216 ? -17.059 6.060 -2.180 1.00 96.19 216 ASP A O 1
ATOM 1770 N N . ARG A 1 217 ? -16.535 3.887 -2.008 1.00 97.56 217 ARG A N 1
ATOM 1771 C CA . ARG A 1 217 ? -17.834 3.443 -1.465 1.00 97.56 217 ARG A CA 1
ATOM 1772 C C . ARG A 1 217 ? -17.774 2.898 -0.039 1.00 97.56 217 ARG A C 1
ATOM 1774 O O . ARG A 1 217 ? -18.814 2.507 0.485 1.00 97.56 217 ARG A O 1
ATOM 1781 N N . VAL A 1 218 ? -16.593 2.846 0.581 1.00 97.06 218 VAL A N 1
ATOM 1782 C CA . VAL A 1 218 ? -16.453 2.337 1.953 1.00 97.06 218 VAL A CA 1
ATOM 1783 C C . VAL A 1 218 ? -17.237 3.222 2.932 1.00 97.06 218 VAL A C 1
ATOM 1785 O O . VAL A 1 218 ? -17.014 4.436 2.947 1.00 97.06 218 VAL A O 1
ATOM 1788 N N . PRO A 1 219 ? -18.116 2.647 3.772 1.00 98.00 219 PRO A N 1
ATOM 1789 C CA . PRO A 1 219 ? -18.825 3.399 4.801 1.00 98.00 219 PRO A CA 1
ATOM 1790 C C . PRO A 1 219 ? -17.877 4.088 5.795 1.00 98.00 219 PRO A C 1
ATOM 1792 O O . PRO A 1 219 ? -16.843 3.535 6.185 1.00 98.00 219 PRO A O 1
ATOM 1795 N N . LYS A 1 220 ? -18.233 5.307 6.225 1.00 96.88 220 LYS A N 1
ATOM 1796 C CA . LYS A 1 220 ? -17.377 6.163 7.069 1.00 96.88 220 LYS A CA 1
ATOM 1797 C C . LYS A 1 220 ? -17.016 5.518 8.403 1.00 96.88 220 LYS A C 1
ATOM 1799 O O . LYS A 1 220 ? -15.934 5.772 8.918 1.00 96.88 220 LYS A O 1
ATOM 1804 N N . GLU A 1 221 ? -17.878 4.671 8.957 1.00 96.50 221 GLU A N 1
ATOM 1805 C CA . GLU A 1 221 ? -17.625 3.981 10.220 1.00 96.50 221 GLU A CA 1
ATOM 1806 C C . GLU A 1 221 ? -16.416 3.034 10.165 1.00 96.50 221 GLU A C 1
ATOM 1808 O O . GLU A 1 221 ? -15.809 2.771 11.206 1.00 96.50 221 GLU A O 1
ATOM 1813 N N . PHE A 1 222 ? -16.024 2.563 8.977 1.00 97.62 222 PHE A N 1
ATOM 1814 C CA . PHE A 1 222 ? -14.824 1.746 8.787 1.00 97.62 222 PHE A CA 1
ATOM 1815 C C . PHE A 1 222 ? -13.560 2.575 8.577 1.00 97.62 222 PHE A C 1
ATOM 1817 O O . PHE A 1 222 ? -12.465 2.053 8.769 1.00 97.62 222 PHE A O 1
ATOM 1824 N N . ILE A 1 223 ? -13.692 3.854 8.219 1.00 97.75 223 ILE A N 1
ATOM 1825 C CA . ILE A 1 223 ? -12.567 4.757 7.977 1.00 97.75 223 ILE A CA 1
ATOM 1826 C C . ILE A 1 223 ? -12.095 5.318 9.319 1.00 97.75 223 ILE A C 1
ATOM 1828 O O . ILE A 1 223 ? -12.818 6.046 9.999 1.00 97.75 223 ILE A O 1
ATOM 1832 N N . LYS A 1 224 ? -10.874 4.964 9.720 1.00 97.62 224 LYS A N 1
ATOM 1833 C CA . LYS A 1 224 ? -10.272 5.396 10.992 1.00 97.62 224 LYS A CA 1
ATOM 1834 C C . LYS A 1 224 ? -9.310 6.563 10.823 1.00 97.62 224 LYS A C 1
ATOM 1836 O O . LYS A 1 224 ? -9.127 7.327 11.762 1.00 97.62 224 LYS A O 1
ATOM 1841 N N . PHE A 1 225 ? -8.761 6.730 9.623 1.00 97.75 225 PHE A N 1
ATOM 1842 C CA . PHE A 1 225 ? -7.984 7.898 9.231 1.00 97.75 225 PHE A CA 1
ATOM 1843 C C . PHE A 1 225 ? -8.101 8.120 7.722 1.00 97.75 225 PHE A C 1
ATOM 1845 O O . PHE A 1 225 ? -8.104 7.165 6.944 1.00 97.75 225 PHE A O 1
ATOM 1852 N N . GLU A 1 226 ? -8.163 9.381 7.310 1.00 97.44 226 GLU A N 1
ATOM 1853 C CA . GLU A 1 226 ? -8.045 9.799 5.917 1.00 97.44 226 GLU A CA 1
ATOM 1854 C C . GLU A 1 226 ? -7.205 11.076 5.882 1.00 97.44 226 GLU A C 1
ATOM 1856 O O . GLU A 1 226 ? -7.425 11.994 6.674 1.00 97.44 226 GLU A O 1
ATOM 1861 N N . GLY A 1 227 ? -6.210 11.121 5.000 1.00 97.19 227 GLY A N 1
ATOM 1862 C CA . GLY A 1 227 ? -5.316 12.268 4.884 1.00 97.19 227 GLY A CA 1
ATOM 1863 C C . GLY A 1 227 ? -4.777 12.420 3.471 1.00 97.19 227 GLY A C 1
ATOM 1864 O O . GLY A 1 227 ? -4.472 11.427 2.815 1.00 97.19 227 GLY A O 1
ATOM 1865 N N . ALA A 1 228 ? -4.656 13.663 3.011 1.00 96.75 228 ALA A N 1
ATOM 1866 C CA . ALA A 1 228 ? -4.112 14.005 1.701 1.00 96.75 228 ALA A CA 1
ATOM 1867 C C . ALA A 1 228 ? -2.702 14.585 1.833 1.00 96.75 228 ALA A C 1
ATOM 1869 O O . ALA A 1 228 ? -2.404 15.329 2.770 1.00 96.75 228 ALA A O 1
ATOM 1870 N N . LYS A 1 229 ? -1.831 14.240 0.886 1.00 92.50 229 LYS A N 1
ATOM 1871 C CA . LYS A 1 229 ? -0.484 14.786 0.784 1.00 92.50 229 LYS A CA 1
ATOM 1872 C C . LYS A 1 229 ? -0.621 16.233 0.318 1.00 92.50 229 LYS A C 1
ATOM 1874 O O . LYS A 1 229 ? -1.176 16.507 -0.743 1.00 92.50 229 LYS A O 1
ATOM 1879 N N . THR A 1 230 ? -0.160 17.174 1.129 1.00 84.31 230 THR A N 1
ATOM 1880 C CA . THR A 1 230 ? -0.197 18.593 0.772 1.00 84.31 230 THR A CA 1
ATOM 1881 C C . THR A 1 230 ? 0.873 18.902 -0.272 1.00 84.31 230 THR A C 1
ATOM 1883 O O . THR A 1 230 ? 1.939 18.284 -0.279 1.00 84.31 230 THR A O 1
ATOM 1886 N N . ASN A 1 231 ? 0.606 19.877 -1.141 1.00 62.50 231 ASN A N 1
ATOM 1887 C CA . ASN A 1 231 ? 1.643 20.475 -1.977 1.00 62.50 231 ASN A CA 1
ATOM 1888 C C . ASN A 1 231 ? 2.587 21.249 -1.047 1.00 62.50 231 ASN A C 1
ATOM 1890 O O . ASN A 1 231 ? 2.200 22.296 -0.536 1.00 62.50 231 ASN A O 1
ATOM 1894 N N . SER A 1 232 ? 3.757 20.683 -0.755 1.00 51.31 232 SER A N 1
ATOM 1895 C CA . SER A 1 232 ? 4.905 21.438 -0.242 1.00 51.31 232 SER A CA 1
ATOM 1896 C C . SER A 1 232 ? 5.560 22.194 -1.385 1.00 51.31 232 SER A C 1
ATOM 1898 O O . SER A 1 232 ? 5.783 21.517 -2.418 1.00 51.31 232 SER A O 1
#

Secondary structure (DSSP, 8-state):
-HHHHHHHHHHHHHHHHHS-SEEEHHHHHHHHHHH-S-TTSS-HHHHHHHHHHHHHHHHHS--EEPPEETTEE-SEESSSEEEEEEEESB-TT--B--EEEEEEHHHHHHHHHHHS-EEEEEEEEEEEE-TTSHHHHHHHHHH-SPPHHHHHHHHTTPPPPPPEEEEEEEEEEEEEE-SHHHHHHHHHHTSEEEESTTPBPTTSPBPPPEEEEETTT--GGGEEEEEE----

pLDDT: mean 90.97, std 11.46, range [51.16, 98.69]

Sequence (232 aa):
MAPLKEELEKIGRILLEKIPKHLNGKECVLWMKENGKQWKQMEWPGFFFDEFGVKSLIEKYKGEKGPSVGNTIFDYQNDFVCDLKFHSLNDKNNNRNSWAILNDLEAIKRIIADYHGIGFAIGLGTAEYDFDRSFQKWHDALKGSPSDYVQKKRAENANSRLRKQSCEFESIKILFFNSMDDITRGLKEGWIAVFQKGMKNSNDNPRRGKIMINIDRVPKEFIKFEGAKTNS

Foldseek 3Di:
DVVVLVVLQVLFVQLLVQPDQKFFLVVLLVVCVVQHDCSLDLVSVFRSSLRVSLVSCVVPHNWDFADDDPPDTARTDDLAGEREGEDAQADPVRDGDQKGWDDFPVRQQVSLVPNQKYKYKYWYWHFDWDPVCPQVVVSDVVVPDDDPVVVVCVVVVPDDDIGTRMIRGWKIWMFMDRHVVLVVVCCVVVQKDWPQQQPADPVRHRDGITMIGRNVPDDPVRTSDMTTNDDD

Organism: NCBI:txid1974699

Nearest PDB structures (foldseek):
  5oqj-assembly1_W  TM=4.970E-01  e=9.710E+00  Saccharomyces cerevisiae S288C
  5oqm-assembly1_W  TM=4.970E-01  e=9.710E+00  Saccharomyces cerevisiae
  2qea-assembly1_B  TM=2.294E-01  e=9.011E-01  Jannaschia sp. CCS1
  7uxa-assembly1_C  TM=3.431E-01  e=7.560E+00  Homo sapiens